Protein AF-0000000080390782 (afdb_homodimer)

pLDDT: mean 95.18, std 5.49, range [69.5, 98.94]

Radius of gyration: 19.06 Å; Cα contacts (8 Å, |Δi|>4): 836; chains: 2; bounding box: 44×51×48 Å

Sequence (294 aa):
MLWRLRKKIFKFIAKNMPFYPLRLFLYSKCGYVIGKDSYIAEGLVIAEKLEDKGNVIIGDRVAIGPNVILLSSSDPNNSKINPYVKIQRGKVTIKDDAWIGAGSIIMPDIIVGEGSVVGAGAVVTKNVADYSIVAGVPAKKIGVVEKMLWRLRKKIFKFIAKNMPFYPLRLFLYSKCGYVIGKDSYIAEGLVIAEKLEDKGNVIIGDRVAIGPNVILLSSSDPNNSKINPYVKIQRGKVTIKDDAWIGAGSIIMPDIIVGEGSVVGAGAVVTKNVADYSIVAGVPAKKIGVVEK

Foldseek 3Di:
DVQLVLLVVLQVCLQAPQDFVSSVVSVVSQQEAAEAQETAHHQEAEADDSVDHHQEYHYYQEYAAHNEYEYQWPDDDPDPCCVVDDIDHGHEAEYALEYHAACEYEYHPEYEAHNEYEYHNEYDDYHHYHQFYWGDDPIDTDGGHDD/DVQLVLLVVLQVCLQAPQDFVSSVVSNVSQQEAAEALETAHHQEAEADDSVDHHQEYHYYQEYAAHNEYEYQWPDDDPDPCCVVPDIDHAGEAEYALEYHAACEYEYHHEYEAHNEYEYHNEYDDYHHYHQFYWYDVPIDTDGGRDD

InterPro domains:
  IPR001451 Hexapeptide repeat [PF00132] (92-126)
  IPR011004 Trimeric LpxA-like superfamily [SSF51161] (16-144)
  IPR018357 Hexapeptide transferase, conserved site [PS00101] (100-128)
  IPR050179 Transferase hexapeptide repeat [PTHR43300] (30-144)

Organism: NCBI:txid1090322

Solvent-accessible surface area (backbone atoms only — not comparable to full-atom values): 14034 Å² total; per-residue (Å²): 113,67,61,40,51,50,35,52,51,34,50,56,50,26,26,69,34,87,50,51,72,60,21,52,52,33,46,46,73,47,39,37,43,72,34,62,78,46,46,65,42,48,42,48,41,74,40,59,61,67,82,55,62,61,39,38,35,38,30,36,42,22,41,34,33,41,44,22,37,43,28,26,28,57,72,76,71,69,21,83,44,43,88,51,47,78,77,48,65,34,41,30,37,36,31,39,46,17,34,38,25,38,44,15,35,40,37,45,54,26,44,37,21,40,44,13,37,39,33,60,54,10,23,38,81,61,65,38,58,61,29,25,26,30,34,41,55,66,41,39,82,76,50,66,52,84,127,112,69,60,41,51,50,36,53,52,35,50,56,52,26,25,68,34,86,49,52,71,60,22,52,52,35,45,47,74,48,39,37,42,72,34,62,73,46,44,65,43,46,41,49,40,74,40,56,59,66,82,54,63,62,40,38,36,39,28,36,16,21,33,34,34,40,44,22,36,42,27,25,26,54,68,81,66,88,51,90,54,38,86,78,49,76,74,45,64,33,41,30,36,36,29,39,23,16,35,38,25,38,44,16,37,40,40,45,55,24,43,38,21,40,39,12,36,38,34,57,53,11,30,38,81,61,66,39,56,61,29,24,26,32,36,16,76,69,41,39,82,76,50,66,49,62,128

Nearest PDB structures (foldseek):
  3nz2-assembly1_C  TM=8.009E-01  e=5.207E-09  Vibrio cholerae O1 biovar El Tor str. N16961
  3ect-assembly1_A  TM=8.132E-01  e=1.385E-08  Vibrio cholerae
  2ic7-assembly1_B  TM=7.521E-01  e=2.027E-08  Geobacillus kaustophilus
  3hjj-assembly1_A  TM=6.993E-01  e=3.491E-08  Bacillus anthracis
  8vr6-assembly1_A  TM=5.895E-01  e=6.012E-08  Psychrobacter cryohalolentis K5

Structure (mmCIF, N/CA/C/O backbone):
data_AF-0000000080390782-model_v1
#
loop_
_entity.id
_entity.type
_entity.pdbx_description
1 polymer 'Acyl transferase family protein'
#
loop_
_atom_site.group_PDB
_atom_site.id
_atom_site.type_symbol
_atom_site.label_atom_id
_atom_site.label_alt_id
_atom_site.label_comp_id
_atom_site.label_asym_id
_atom_site.label_entity_id
_atom_site.label_seq_id
_atom_site.pdbx_PDB_ins_code
_atom_site.Cartn_x
_atom_site.Cartn_y
_atom_site.Cartn_z
_atom_site.occupancy
_atom_site.B_iso_or_equiv
_atom_site.auth_seq_id
_atom_site.auth_comp_id
_atom_site.auth_asym_id
_atom_site.auth_atom_id
_atom_site.pdbx_PDB_model_num
ATOM 1 N N . MET A 1 1 ? -22.797 -3.916 -11.75 1 69.5 1 MET A N 1
ATOM 2 C CA . MET A 1 1 ? -22.844 -3.02 -10.602 1 69.5 1 MET A CA 1
ATOM 3 C C . MET A 1 1 ? -22.859 -3.809 -9.297 1 69.5 1 MET A C 1
ATOM 5 O O . MET A 1 1 ? -22.047 -3.555 -8.398 1 69.5 1 MET A O 1
ATOM 9 N N . LEU A 1 2 ? -23.578 -4.961 -9.336 1 86.69 2 LEU A N 1
ATOM 10 C CA . LEU A 1 2 ? -23.734 -5.773 -8.141 1 86.69 2 LEU A CA 1
ATOM 11 C C . LEU A 1 2 ? -22.453 -6.527 -7.809 1 86.69 2 LEU A C 1
ATOM 13 O O . LEU A 1 2 ? -22.078 -6.633 -6.641 1 86.69 2 LEU A O 1
ATOM 17 N N . TRP A 1 3 ? -21.734 -6.828 -8.945 1 91.19 3 TRP A N 1
ATOM 18 C CA . TRP A 1 3 ? -20.5 -7.59 -8.773 1 91.19 3 TRP A CA 1
ATOM 19 C C . TRP A 1 3 ? -19.438 -6.738 -8.102 1 91.19 3 TRP A C 1
ATOM 21 O O . TRP A 1 3 ? -18.766 -7.191 -7.168 1 91.19 3 TRP A O 1
ATOM 31 N N . ARG A 1 4 ? -19.281 -5.613 -8.508 1 91.38 4 ARG A N 1
ATOM 32 C CA . ARG A 1 4 ? -18.25 -4.703 -8 1 91.38 4 ARG A CA 1
ATOM 33 C C . ARG A 1 4 ? -18.469 -4.418 -6.516 1 91.38 4 ARG A C 1
ATOM 35 O O . ARG A 1 4 ? -17.516 -4.426 -5.738 1 91.38 4 ARG A O 1
ATOM 42 N N . LEU A 1 5 ? -19.688 -4.207 -6.207 1 91.94 5 LEU A N 1
ATOM 43 C CA . LEU A 1 5 ? -20.031 -3.912 -4.82 1 91.94 5 LEU A CA 1
ATOM 44 C C . LEU A 1 5 ? -19.797 -5.129 -3.932 1 91.94 5 LEU A C 1
ATOM 46 O O . LEU A 1 5 ? -19.234 -5.008 -2.842 1 91.94 5 LEU A O 1
ATOM 50 N N . ARG A 1 6 ? -20.281 -6.227 -4.406 1 93.69 6 ARG A N 1
ATOM 51 C CA . ARG A 1 6 ? -20.078 -7.465 -3.662 1 93.69 6 ARG A CA 1
ATOM 52 C C . ARG A 1 6 ? -18.594 -7.719 -3.406 1 93.69 6 ARG A C 1
ATOM 54 O O . ARG A 1 6 ? -18.203 -8.07 -2.291 1 93.69 6 ARG A O 1
ATOM 61 N N . LYS A 1 7 ? -17.812 -7.531 -4.426 1 95.38 7 LYS A N 1
ATOM 62 C CA . LYS A 1 7 ? -16.375 -7.762 -4.316 1 95.38 7 LYS A CA 1
ATOM 63 C C . LYS A 1 7 ? -15.742 -6.793 -3.32 1 95.38 7 LYS A C 1
ATOM 65 O O . LYS A 1 7 ? -14.906 -7.195 -2.506 1 95.38 7 LYS A O 1
ATOM 70 N N . LYS A 1 8 ? -16.125 -5.586 -3.449 1 93.44 8 LYS A N 1
ATOM 71 C CA . LYS A 1 8 ? -15.617 -4.582 -2.521 1 93.44 8 LYS A CA 1
ATOM 72 C C . LYS A 1 8 ? -15.914 -4.969 -1.075 1 93.44 8 LYS A C 1
ATOM 74 O O . LYS A 1 8 ? -15.031 -4.898 -0.215 1 93.44 8 LYS A O 1
ATOM 79 N N . ILE A 1 9 ? -17.062 -5.434 -0.783 1 94.19 9 ILE A N 1
ATOM 80 C CA . ILE A 1 9 ? -17.516 -5.789 0.559 1 94.19 9 ILE A CA 1
ATOM 81 C C . ILE A 1 9 ? -16.797 -7.055 1.025 1 94.19 9 ILE A C 1
ATOM 83 O O . ILE A 1 9 ? -16.297 -7.117 2.152 1 94.19 9 ILE A O 1
ATOM 87 N N . PHE A 1 10 ? -16.688 -8.062 0.175 1 96.56 10 PHE A N 1
ATOM 88 C CA . PHE A 1 10 ? -16.062 -9.328 0.536 1 96.56 10 PHE A CA 1
ATOM 89 C C . PHE A 1 10 ? -14.578 -9.117 0.84 1 96.56 10 PHE A C 1
ATOM 91 O O . PHE A 1 10 ? -14.039 -9.703 1.785 1 96.56 10 PHE A O 1
ATOM 98 N N . LYS A 1 11 ? -13.969 -8.25 0.054 1 96.06 11 LYS A N 1
ATOM 99 C CA . LYS A 1 11 ? -12.555 -7.957 0.29 1 96.06 11 LYS A CA 1
ATOM 100 C C . LYS A 1 11 ? -12.352 -7.281 1.644 1 96.06 11 LYS A C 1
ATOM 102 O O . LYS A 1 11 ? -11.422 -7.621 2.379 1 96.06 11 LYS A O 1
ATOM 107 N N . PHE A 1 12 ? -13.219 -6.41 1.888 1 94.94 12 PHE A N 1
ATOM 108 C CA . PHE A 1 12 ? -13.141 -5.68 3.146 1 94.94 12 PHE A CA 1
ATOM 109 C C . PHE A 1 12 ? -13.297 -6.625 4.332 1 94.94 12 PHE A C 1
ATOM 111 O O . PHE A 1 12 ? -12.516 -6.57 5.281 1 94.94 12 PHE A O 1
ATOM 118 N N . ILE A 1 13 ? -14.219 -7.426 4.34 1 96.19 13 ILE A N 1
ATOM 119 C CA . ILE A 1 13 ? -14.492 -8.352 5.434 1 96.19 13 ILE A CA 1
ATOM 120 C C . ILE A 1 13 ? -13.352 -9.367 5.551 1 96.19 13 ILE A C 1
ATOM 122 O O . ILE A 1 13 ? -12.898 -9.672 6.652 1 96.19 13 ILE A O 1
ATOM 126 N N . ALA A 1 14 ? -12.875 -9.844 4.426 1 96.81 14 ALA A N 1
ATOM 127 C CA . ALA A 1 14 ? -11.82 -10.844 4.418 1 96.81 14 ALA A CA 1
ATOM 128 C C . ALA A 1 14 ? -10.539 -10.297 5.051 1 96.81 14 ALA A C 1
ATOM 130 O O . ALA A 1 14 ? -9.906 -10.977 5.863 1 96.81 14 ALA A O 1
ATOM 131 N N . LYS A 1 15 ? -10.227 -9.102 4.664 1 95.81 15 LYS A N 1
ATOM 132 C CA . LYS A 1 15 ? -8.992 -8.469 5.125 1 95.81 15 LYS A CA 1
ATOM 133 C C . LYS A 1 15 ? -8.922 -8.438 6.648 1 95.81 15 LYS A C 1
ATOM 135 O O . LYS A 1 15 ? -7.848 -8.578 7.227 1 95.81 15 LYS A O 1
ATOM 140 N N . ASN A 1 16 ? -10.047 -8.344 7.266 1 93.06 16 ASN A N 1
ATOM 141 C CA . ASN A 1 16 ? -10.102 -8.133 8.711 1 93.06 16 ASN A CA 1
ATOM 142 C C . ASN A 1 16 ? -10.586 -9.383 9.438 1 93.06 16 ASN A C 1
ATOM 144 O O . ASN A 1 16 ? -10.68 -9.391 10.664 1 93.06 16 ASN A O 1
ATOM 148 N N . MET A 1 17 ? -10.859 -10.453 8.797 1 95.44 17 MET A N 1
ATOM 149 C CA . MET A 1 17 ? -11.453 -11.672 9.344 1 95.44 17 MET A CA 1
ATOM 150 C C . MET A 1 17 ? -10.414 -12.5 10.086 1 95.44 17 MET A C 1
ATOM 152 O O . MET A 1 17 ? -9.43 -12.938 9.5 1 95.44 17 MET A O 1
ATOM 156 N N . PRO A 1 18 ? -10.648 -12.742 11.43 1 94.19 18 PRO A N 1
ATOM 157 C CA . PRO A 1 18 ? -9.633 -13.477 12.195 1 94.19 18 PRO A CA 1
ATOM 158 C C . PRO A 1 18 ? -9.68 -14.984 11.938 1 94.19 18 PRO A C 1
ATOM 160 O O . PRO A 1 18 ? -8.727 -15.695 12.25 1 94.19 18 PRO A O 1
ATOM 163 N N . PHE A 1 19 ? -10.703 -15.516 11.422 1 96.5 19 PHE A N 1
ATOM 164 C CA . PHE A 1 19 ? -10.828 -16.938 11.141 1 96.5 19 PHE A CA 1
ATOM 165 C C . PHE A 1 19 ? -10.375 -17.25 9.719 1 96.5 19 PHE A C 1
ATOM 167 O O . PHE A 1 19 ? -11.062 -16.906 8.75 1 96.5 19 PHE A O 1
ATOM 174 N N . TYR A 1 20 ? -9.32 -18.016 9.633 1 94.88 20 TYR A N 1
ATOM 175 C CA . TYR A 1 20 ? -8.648 -18.094 8.344 1 94.88 20 TYR A CA 1
ATOM 176 C C . TYR A 1 20 ? -9.469 -18.891 7.344 1 94.88 20 TYR A C 1
ATOM 178 O O . TYR A 1 20 ? -9.516 -18.547 6.156 1 94.88 20 TYR A O 1
ATOM 186 N N . PRO A 1 21 ? -10.117 -19.953 7.758 1 96.06 21 PRO A N 1
ATOM 187 C CA . PRO A 1 21 ? -10.891 -20.625 6.715 1 96.06 21 PRO A CA 1
ATOM 188 C C . PRO A 1 21 ? -11.969 -19.734 6.109 1 96.06 21 PRO A C 1
ATOM 190 O O . PRO A 1 21 ? -12.203 -19.766 4.898 1 96.06 21 PRO A O 1
ATOM 193 N N . LEU A 1 22 ? -12.602 -18.969 6.941 1 97.38 22 LEU A N 1
ATOM 194 C CA . LEU A 1 22 ? -13.617 -18.031 6.449 1 97.38 22 LEU A CA 1
ATOM 195 C C . LEU A 1 22 ? -12.977 -16.953 5.594 1 97.38 22 LEU A C 1
ATOM 197 O O . LEU A 1 22 ? -13.555 -16.531 4.586 1 97.38 22 LEU A O 1
ATOM 201 N N . ARG A 1 23 ? -11.828 -16.531 6 1 97.69 23 ARG A N 1
ATOM 202 C CA . ARG A 1 23 ? -11.078 -15.539 5.23 1 97.69 23 ARG A CA 1
ATOM 203 C C . ARG A 1 23 ? -10.805 -16.031 3.814 1 97.69 23 ARG A C 1
ATOM 205 O O . ARG A 1 23 ? -11.047 -15.32 2.842 1 97.69 23 ARG A O 1
ATOM 212 N N . LEU A 1 24 ? -10.375 -17.266 3.68 1 97.62 24 LEU A N 1
ATOM 213 C CA . LEU A 1 24 ? -10.086 -17.859 2.377 1 97.62 24 LEU A CA 1
ATOM 214 C C . LEU A 1 24 ? -11.359 -17.984 1.548 1 97.62 24 LEU A C 1
ATOM 216 O O . LEU A 1 24 ? -11.344 -17.766 0.335 1 97.62 24 LEU A O 1
ATOM 220 N N . PHE A 1 25 ? -12.398 -18.391 2.248 1 97.56 25 PHE A N 1
ATOM 221 C CA . PHE A 1 25 ? -13.688 -18.531 1.583 1 97.56 25 PHE A CA 1
ATOM 222 C C . PHE A 1 25 ? -14.133 -17.203 0.974 1 97.56 25 PHE A C 1
ATOM 224 O O . PHE A 1 25 ? -14.531 -17.141 -0.191 1 97.56 25 PHE A O 1
ATOM 231 N N . LEU A 1 26 ? -14.023 -16.109 1.718 1 97.94 26 LEU A N 1
ATOM 232 C CA . LEU A 1 26 ? -14.43 -14.789 1.253 1 97.94 26 LEU A CA 1
ATOM 233 C C . LEU A 1 26 ? -13.586 -14.352 0.066 1 97.94 26 LEU A C 1
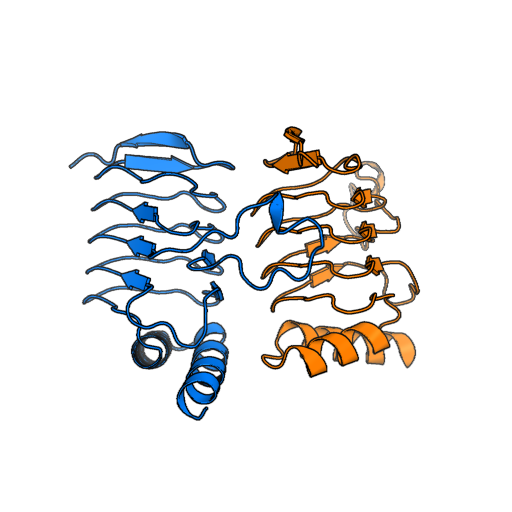ATOM 235 O O . LEU A 1 26 ? -14.109 -13.812 -0.911 1 97.94 26 LEU A O 1
ATOM 239 N N . TYR A 1 27 ? -12.242 -14.547 0.105 1 97.44 27 TYR A N 1
ATOM 240 C CA . TYR A 1 27 ? -11.375 -14.211 -1.018 1 97.44 27 TYR A CA 1
ATOM 241 C C . TYR A 1 27 ? -11.742 -15.016 -2.256 1 97.44 27 TYR A C 1
ATOM 243 O O . TYR A 1 27 ? -11.711 -14.5 -3.375 1 97.44 27 TYR A O 1
ATOM 251 N N . SER A 1 28 ? -12.102 -16.281 -2.068 1 96.62 28 SER A N 1
ATOM 252 C CA . SER A 1 28 ? -12.461 -17.125 -3.205 1 96.62 28 SER A CA 1
ATOM 253 C C . SER A 1 28 ? -13.719 -16.609 -3.902 1 96.62 28 SER A C 1
ATOM 255 O O . SER A 1 28 ? -13.891 -16.812 -5.105 1 96.62 28 SER A O 1
ATOM 257 N N . LYS A 1 29 ? -14.555 -15.922 -3.184 1 96.69 29 LYS A N 1
ATOM 258 C CA . LYS A 1 29 ? -15.797 -15.391 -3.742 1 96.69 29 LYS A CA 1
ATOM 259 C C . LYS A 1 29 ? -15.547 -14.07 -4.473 1 96.69 29 LYS A C 1
ATOM 261 O O . LYS A 1 29 ? -16.469 -13.516 -5.086 1 96.69 29 LYS A O 1
ATOM 266 N N . CYS A 1 30 ? -14.289 -13.602 -4.477 1 97.06 30 CYS A N 1
ATOM 267 C CA . CYS A 1 30 ? -13.93 -12.352 -5.133 1 97.06 30 CYS A CA 1
ATOM 268 C C . CYS A 1 30 ? -13.375 -12.602 -6.531 1 97.06 30 CYS A C 1
ATOM 270 O O . CYS A 1 30 ? -12.898 -11.68 -7.191 1 97.06 30 CYS A O 1
ATOM 272 N N . GLY A 1 31 ? -13.383 -13.844 -6.953 1 96 31 GLY A N 1
ATOM 273 C CA . GLY A 1 31 ? -12.914 -14.172 -8.289 1 96 31 GLY A CA 1
ATOM 274 C C . GLY A 1 31 ? -11.453 -14.586 -8.328 1 96 31 GLY A C 1
ATOM 275 O O . GLY A 1 31 ? -10.859 -14.711 -9.398 1 96 31 GLY A O 1
ATOM 276 N N . TYR A 1 32 ? -10.844 -14.734 -7.242 1 97.62 32 TYR A N 1
ATOM 277 C CA . TYR A 1 32 ? -9.461 -15.195 -7.172 1 97.62 32 TYR A CA 1
ATOM 278 C C . TYR A 1 32 ? -9.391 -16.719 -7.223 1 97.62 32 TYR A C 1
ATOM 280 O O . TYR A 1 32 ? -10.352 -17.406 -6.867 1 97.62 32 TYR A O 1
ATOM 288 N N . VAL A 1 33 ? -8.344 -17.203 -7.734 1 98.19 33 VAL A N 1
ATOM 289 C CA . VAL A 1 33 ? -8.062 -18.641 -7.691 1 98.19 33 VAL A CA 1
ATOM 290 C C . VAL A 1 33 ? -7.137 -18.938 -6.516 1 98.19 33 VAL A C 1
ATOM 292 O O . VAL A 1 33 ? -6.023 -18.422 -6.441 1 98.19 33 VAL A O 1
ATOM 295 N N . ILE A 1 34 ? -7.594 -19.781 -5.621 1 98.25 34 ILE A N 1
ATOM 296 C CA . ILE A 1 34 ? -6.805 -20.188 -4.461 1 98.25 34 ILE A CA 1
ATOM 297 C C . ILE A 1 34 ? -6.711 -21.703 -4.395 1 98.25 34 ILE A C 1
ATOM 299 O O . ILE A 1 34 ? -7.73 -22.391 -4.293 1 98.25 34 ILE A O 1
ATOM 303 N N . GLY A 1 35 ? -5.461 -22.156 -4.418 1 98.38 35 GLY A N 1
ATOM 304 C CA . GLY A 1 35 ? -5.215 -23.594 -4.449 1 98.38 35 GLY A CA 1
ATOM 305 C C . GLY A 1 35 ? -5.434 -24.266 -3.107 1 98.38 35 GLY A C 1
ATOM 306 O O . GLY A 1 35 ? -5.637 -23.594 -2.096 1 98.38 35 GLY A O 1
ATOM 307 N N . LYS A 1 36 ? -5.312 -25.578 -3.045 1 98.06 36 LYS A N 1
ATOM 308 C CA . LYS A 1 36 ? -5.543 -26.406 -1.863 1 98.06 36 LYS A CA 1
ATOM 309 C C . LYS A 1 36 ? -4.434 -26.219 -0.833 1 98.06 36 LYS A C 1
ATOM 311 O O . LYS A 1 36 ? -3.271 -26.016 -1.193 1 98.06 36 LYS A O 1
ATOM 316 N N . ASP A 1 37 ? -4.824 -26.188 0.466 1 98.38 37 ASP A N 1
ATOM 317 C CA . ASP A 1 37 ? -3.92 -26.219 1.611 1 98.38 37 ASP A CA 1
ATOM 318 C C . ASP A 1 37 ? -3.082 -24.938 1.675 1 98.38 37 ASP A C 1
ATOM 320 O O . ASP A 1 37 ? -1.938 -24.969 2.131 1 98.38 37 ASP A O 1
ATOM 324 N N . SER A 1 38 ? -3.574 -23.906 1.116 1 98.31 38 SER A N 1
ATOM 325 C CA . SER A 1 38 ? -2.906 -22.609 1.212 1 98.31 38 SER A CA 1
ATOM 326 C C . SER A 1 38 ? -3.373 -21.828 2.439 1 98.31 38 SER A C 1
ATOM 328 O O . SER A 1 38 ? -4.484 -22.047 2.932 1 98.31 38 SER A O 1
ATOM 330 N N . TYR A 1 39 ? -2.443 -20.969 2.922 1 98.5 39 TYR A N 1
ATOM 331 C CA . TYR A 1 39 ? -2.705 -20.125 4.078 1 98.5 39 TYR A CA 1
ATOM 332 C C . TYR A 1 39 ? -2.504 -18.656 3.729 1 98.5 39 TYR A C 1
ATOM 334 O O . TYR A 1 39 ? -1.518 -18.297 3.082 1 98.5 39 TYR A O 1
ATOM 342 N N . ILE A 1 40 ? -3.453 -17.844 4.086 1 98.38 40 ILE A N 1
ATOM 343 C CA . ILE A 1 40 ? -3.371 -16.406 3.928 1 98.38 40 ILE A CA 1
ATOM 344 C C . ILE A 1 40 ? -3.631 -15.719 5.27 1 98.38 40 ILE A C 1
ATOM 346 O O . ILE A 1 40 ? -4.719 -15.844 5.836 1 98.38 40 ILE A O 1
ATOM 350 N N . ALA A 1 41 ? -2.635 -15.039 5.758 1 98.19 41 ALA A N 1
ATOM 351 C CA . ALA A 1 41 ? -2.764 -14.328 7.027 1 98.19 41 ALA A CA 1
ATOM 352 C C . ALA A 1 41 ? -3.633 -13.086 6.871 1 98.19 41 ALA A C 1
ATOM 354 O O . ALA A 1 41 ? -4.113 -12.789 5.773 1 98.19 41 ALA A O 1
ATOM 355 N N . GLU A 1 42 ? -3.906 -12.414 7.977 1 97.75 42 GLU A N 1
ATOM 356 C CA . GLU A 1 42 ? -4.746 -11.219 7.973 1 97.75 42 GLU A CA 1
ATOM 357 C C . GLU A 1 42 ? -4.059 -10.062 7.258 1 97.75 42 GLU A C 1
ATOM 359 O O . GLU A 1 42 ? -2.828 -10.016 7.18 1 97.75 42 GLU A O 1
ATOM 364 N N . GLY A 1 43 ? -4.91 -9.219 6.695 1 97.81 43 GLY A N 1
ATOM 365 C CA . GLY A 1 43 ? -4.391 -7.953 6.207 1 97.81 43 GLY A CA 1
ATOM 366 C C . GLY A 1 43 ? -4.004 -7.992 4.738 1 97.81 43 GLY A C 1
ATOM 367 O O . GLY A 1 43 ? -3.42 -7.039 4.219 1 97.81 43 GLY A O 1
ATOM 368 N N . LEU A 1 44 ? -4.285 -9.086 4.07 1 98.19 44 LEU A N 1
ATOM 369 C CA . LEU A 1 44 ? -3.988 -9.125 2.643 1 98.19 44 LEU A CA 1
ATOM 370 C C . LEU A 1 44 ? -4.77 -8.055 1.896 1 98.19 44 LEU A C 1
ATOM 372 O O . LEU A 1 44 ? -5.984 -7.93 2.062 1 98.19 44 LEU A O 1
ATOM 376 N N . VAL A 1 45 ? -4.07 -7.27 1.135 1 97.88 45 VAL A N 1
ATOM 377 C CA . VAL A 1 45 ? -4.68 -6.258 0.275 1 97.88 45 VAL A CA 1
ATOM 378 C C . VAL A 1 45 ? -4.453 -6.625 -1.19 1 97.88 45 VAL A C 1
ATOM 380 O O . VAL A 1 45 ? -3.33 -6.922 -1.598 1 97.88 45 VAL A O 1
ATOM 383 N N . ILE A 1 46 ? -5.488 -6.645 -1.96 1 97.25 46 ILE A N 1
ATOM 384 C CA . ILE A 1 46 ? -5.43 -6.848 -3.404 1 97.25 46 ILE A CA 1
ATOM 385 C C . ILE A 1 46 ? -5.922 -5.59 -4.117 1 97.25 46 ILE A C 1
ATOM 387 O O . ILE A 1 46 ? -7.105 -5.254 -4.051 1 97.25 46 ILE A O 1
ATOM 391 N N . ALA A 1 47 ? -5.051 -4.887 -4.664 1 96 47 ALA A N 1
ATOM 392 C CA . ALA A 1 47 ? -5.387 -3.715 -5.473 1 96 47 ALA A CA 1
ATOM 393 C C . ALA A 1 47 ? -5.648 -4.105 -6.922 1 96 47 ALA A C 1
ATOM 395 O O . ALA A 1 47 ? -4.77 -4.648 -7.594 1 96 47 ALA A O 1
ATOM 396 N N . GLU A 1 48 ? -6.789 -3.822 -7.387 1 95.44 48 GLU A N 1
ATOM 397 C CA . GLU A 1 48 ? -7.25 -4.34 -8.672 1 95.44 48 GLU A CA 1
ATOM 398 C C . GLU A 1 48 ? -8.414 -3.508 -9.211 1 95.44 48 GLU A C 1
ATOM 400 O O . GLU A 1 48 ? -8.914 -2.615 -8.523 1 95.44 48 GLU A O 1
ATOM 405 N N . LYS A 1 49 ? -8.703 -3.748 -10.539 1 92.75 49 LYS A N 1
ATOM 406 C CA . LYS A 1 49 ? -10.008 -3.328 -11.031 1 92.75 49 LYS A CA 1
ATOM 407 C C . LYS A 1 49 ? -11.109 -4.266 -10.547 1 92.75 49 LYS A C 1
ATOM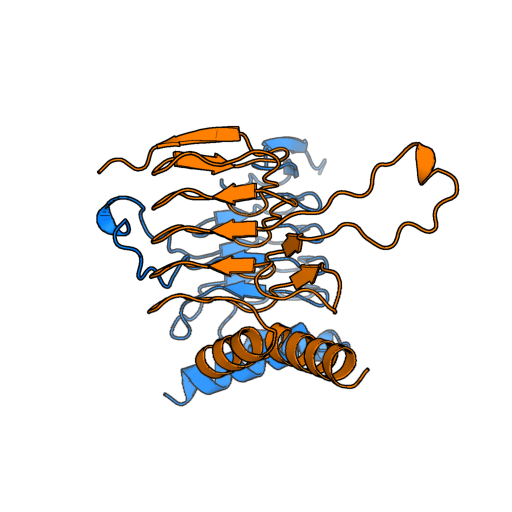 409 O O . LYS A 1 49 ? -11.008 -5.484 -10.703 1 92.75 49 LYS A O 1
ATOM 414 N N . LEU A 1 50 ? -12.109 -3.736 -10.07 1 92.56 50 LEU A N 1
ATOM 415 C CA . LEU A 1 50 ? -13.133 -4.523 -9.398 1 92.56 50 LEU A CA 1
ATOM 416 C C . LEU A 1 50 ? -13.852 -5.445 -10.383 1 92.56 50 LEU A C 1
ATOM 418 O O . LEU A 1 50 ? -14.492 -6.414 -9.977 1 92.56 50 LEU A O 1
ATOM 422 N N . GLU A 1 51 ? -13.742 -5.176 -11.602 1 92.94 51 GLU A N 1
ATOM 423 C CA . GLU A 1 51 ? -14.398 -6.004 -12.609 1 92.94 51 GLU A CA 1
ATOM 424 C C . GLU A 1 51 ? -13.562 -7.242 -12.938 1 92.94 51 GLU A C 1
ATOM 426 O O . GLU A 1 51 ? -14.055 -8.18 -13.57 1 92.94 51 GLU A O 1
ATOM 431 N N . ASP A 1 52 ? -12.344 -7.203 -12.547 1 92.75 52 ASP A N 1
ATOM 432 C CA . ASP A 1 52 ? -11.422 -8.258 -12.945 1 92.75 52 ASP A CA 1
ATOM 433 C C . ASP A 1 52 ? -11.734 -9.562 -12.227 1 92.75 52 ASP A C 1
ATOM 435 O O . ASP A 1 52 ? -12.125 -9.562 -11.055 1 92.75 52 ASP A O 1
ATOM 439 N N . LYS A 1 53 ? -11.586 -10.648 -12.977 1 93.69 53 LYS A N 1
ATOM 440 C CA . LYS A 1 53 ? -11.625 -12.016 -12.461 1 93.69 53 LYS A CA 1
ATOM 441 C C . LYS A 1 53 ? -10.383 -12.797 -12.867 1 93.69 53 LYS A C 1
ATOM 443 O O . LYS A 1 53 ? -9.844 -12.594 -13.961 1 93.69 53 LYS A O 1
ATOM 448 N N . GLY A 1 54 ? -9.914 -13.641 -11.984 1 95.19 54 GLY A N 1
ATOM 449 C CA . GLY A 1 54 ? -8.766 -14.477 -12.312 1 95.19 54 GLY A CA 1
ATOM 450 C C . GLY A 1 54 ? -7.457 -13.703 -12.336 1 95.19 54 GLY A C 1
ATOM 451 O O . GLY A 1 54 ? -6.461 -14.18 -12.891 1 95.19 54 GLY A O 1
ATOM 452 N N . ASN A 1 55 ? -7.5 -12.477 -11.867 1 96.5 55 ASN A N 1
ATOM 453 C CA . ASN A 1 55 ? -6.309 -11.633 -11.906 1 96.5 55 ASN A CA 1
ATOM 454 C C . ASN A 1 55 ? -5.336 -11.984 -10.781 1 96.5 55 ASN A C 1
ATOM 456 O O . ASN A 1 55 ? -4.184 -11.547 -10.789 1 96.5 55 ASN A O 1
ATOM 460 N N . VAL A 1 56 ? -5.727 -12.688 -9.836 1 98.19 56 VAL A N 1
ATOM 461 C CA . VAL A 1 56 ? -4.879 -13.219 -8.766 1 98.19 56 VAL A CA 1
ATOM 462 C C . VAL A 1 56 ? -5.004 -14.734 -8.719 1 98.19 56 VAL A C 1
ATOM 464 O O . VAL A 1 56 ? -6.102 -15.273 -8.531 1 98.19 56 VAL A O 1
ATOM 467 N N . ILE A 1 57 ? -3.924 -15.398 -8.898 1 98.75 57 ILE A N 1
ATOM 468 C CA . ILE A 1 57 ? -3.877 -16.859 -8.914 1 98.75 57 ILE A CA 1
ATOM 469 C C . ILE A 1 57 ? -2.881 -17.359 -7.871 1 98.75 57 ILE A C 1
ATOM 471 O O . ILE A 1 57 ? -1.681 -17.094 -7.973 1 98.75 57 ILE A O 1
ATOM 475 N N . ILE A 1 58 ? -3.359 -18.047 -6.91 1 98.81 58 ILE A N 1
ATOM 476 C CA . ILE A 1 58 ? -2.561 -18.641 -5.844 1 98.81 58 ILE A CA 1
ATOM 477 C C . ILE A 1 58 ? -2.609 -20.156 -5.949 1 98.81 58 ILE A C 1
ATOM 479 O O . ILE A 1 58 ? -3.691 -20.75 -5.957 1 98.81 58 ILE A O 1
ATOM 483 N N . GLY A 1 59 ? -1.445 -20.75 -6.043 1 98.75 59 GLY A N 1
ATOM 484 C CA . GLY A 1 59 ? -1.354 -22.203 -6.203 1 98.75 59 GLY A CA 1
ATOM 485 C C . GLY A 1 59 ? -1.628 -22.953 -4.918 1 98.75 59 GLY A C 1
ATOM 486 O O . GLY A 1 59 ? -2.244 -22.422 -3.992 1 98.75 59 GLY A O 1
ATOM 487 N N . ASP A 1 60 ? -1.202 -24.281 -4.871 1 98.81 60 ASP A N 1
ATOM 488 C CA . ASP A 1 60 ? -1.397 -25.172 -3.727 1 98.81 60 ASP A CA 1
ATOM 489 C C . ASP A 1 60 ? -0.287 -24.984 -2.695 1 98.81 60 ASP A C 1
ATOM 491 O O . ASP A 1 60 ? 0.875 -24.781 -3.055 1 98.81 60 ASP A O 1
ATOM 495 N N . ARG A 1 61 ? -0.664 -25 -1.399 1 98.75 61 ARG A N 1
ATOM 496 C CA . ARG A 1 61 ? 0.292 -25.031 -0.297 1 98.75 61 ARG A CA 1
ATOM 497 C C . ARG A 1 61 ? 1.135 -23.75 -0.267 1 98.75 61 ARG A C 1
ATOM 499 O O . ARG A 1 61 ? 2.34 -23.812 -0.016 1 98.75 61 ARG A O 1
ATOM 506 N N . VAL A 1 62 ? 0.526 -22.719 -0.642 1 98.81 62 VAL A N 1
ATOM 507 C CA . VAL A 1 62 ? 1.172 -21.422 -0.562 1 98.81 62 VAL A CA 1
ATOM 508 C C . VAL A 1 62 ? 0.933 -20.812 0.816 1 98.81 62 VAL A C 1
ATOM 510 O O . VAL A 1 62 ? -0.168 -20.906 1.364 1 98.81 62 VAL A O 1
ATOM 513 N N . ALA A 1 63 ? 1.92 -20.156 1.385 1 98.81 63 ALA A N 1
ATOM 514 C CA . ALA A 1 63 ? 1.804 -19.406 2.633 1 98.81 63 ALA A CA 1
ATOM 515 C C . ALA A 1 63 ? 1.993 -17.922 2.395 1 98.81 63 ALA A C 1
ATOM 517 O O . ALA A 1 63 ? 3.031 -17.484 1.882 1 98.81 63 ALA A O 1
ATOM 518 N N . ILE A 1 64 ? 1.009 -17.141 2.742 1 98.75 64 ILE A N 1
ATOM 519 C CA . ILE A 1 64 ? 1.069 -15.695 2.625 1 98.75 64 ILE A CA 1
ATOM 520 C C . ILE A 1 64 ? 1.013 -15.062 4.016 1 98.75 64 ILE A C 1
ATOM 522 O O . ILE A 1 64 ? 0.034 -15.234 4.742 1 98.75 64 ILE A O 1
ATOM 526 N N . GLY A 1 65 ? 2.068 -14.336 4.336 1 98.62 65 GLY A N 1
ATOM 527 C CA . GLY A 1 65 ? 2.148 -13.68 5.629 1 98.62 65 GLY A CA 1
ATOM 528 C C . GLY A 1 65 ? 1.203 -12.5 5.758 1 98.62 65 GLY A C 1
ATOM 529 O O . GLY A 1 65 ? 0.446 -12.195 4.832 1 98.62 65 GLY A O 1
ATOM 530 N N . PRO A 1 66 ? 1.203 -11.844 6.949 1 98.56 66 PRO A N 1
ATOM 531 C CA . PRO A 1 66 ? 0.276 -10.742 7.199 1 98.56 66 PRO A CA 1
ATOM 532 C C . PRO A 1 66 ? 0.645 -9.477 6.426 1 98.56 66 PRO A C 1
ATOM 534 O O . PRO A 1 66 ? 1.827 -9.211 6.195 1 98.56 66 PRO A O 1
ATOM 537 N N . ASN A 1 67 ? -0.382 -8.711 5.984 1 98.38 67 ASN A N 1
ATOM 538 C CA . ASN A 1 67 ? -0.264 -7.367 5.434 1 98.38 67 ASN A CA 1
ATOM 539 C C . ASN A 1 67 ? 0.493 -7.367 4.109 1 98.38 67 ASN A C 1
ATOM 541 O O . ASN A 1 67 ? 1.198 -6.406 3.793 1 98.38 67 ASN A O 1
ATOM 545 N N . VAL A 1 68 ? 0.426 -8.477 3.453 1 98.75 68 VAL A N 1
ATOM 546 C CA . VAL A 1 68 ? 0.948 -8.539 2.092 1 98.75 68 VAL A CA 1
ATOM 547 C C . VAL A 1 68 ? 0.039 -7.742 1.154 1 98.75 68 VAL A C 1
ATOM 549 O O . VAL A 1 68 ? -1.172 -7.664 1.373 1 98.75 68 VAL A O 1
ATOM 552 N N . ILE A 1 69 ? 0.611 -7.09 0.143 1 98.75 69 ILE A N 1
ATOM 553 C CA . ILE A 1 69 ? -0.139 -6.367 -0.881 1 98.75 69 ILE A CA 1
ATOM 554 C C . ILE A 1 69 ? 0.107 -7.008 -2.246 1 98.75 69 ILE A C 1
ATOM 556 O O . ILE A 1 69 ? 1.255 -7.141 -2.678 1 98.75 69 ILE A O 1
ATOM 560 N N . LEU A 1 70 ? -0.911 -7.473 -2.93 1 98.69 70 LEU A N 1
ATOM 561 C CA . LEU A 1 70 ? -0.877 -7.926 -4.316 1 98.69 70 LEU A CA 1
ATOM 562 C C . LEU A 1 70 ? -1.473 -6.875 -5.246 1 98.69 70 LEU A C 1
ATOM 564 O O . LEU A 1 70 ? -2.645 -6.516 -5.109 1 98.69 70 LEU A O 1
ATOM 568 N N . LEU A 1 71 ? -0.692 -6.387 -6.125 1 97.56 71 LEU A N 1
ATOM 569 C CA . LEU A 1 71 ? -1.141 -5.375 -7.074 1 97.56 71 LEU A CA 1
ATOM 570 C C . LEU A 1 71 ? -1.411 -6 -8.438 1 97.56 71 LEU A C 1
ATOM 572 O O . LEU A 1 71 ? -0.508 -6.57 -9.055 1 97.56 71 LEU A O 1
ATOM 576 N N . SER A 1 72 ? -2.627 -5.938 -8.875 1 96.44 72 SER A N 1
ATOM 577 C CA . SER A 1 72 ? -2.924 -6.363 -10.242 1 96.44 72 SER A CA 1
ATOM 578 C C . SER A 1 72 ? -3.158 -5.164 -11.156 1 96.44 72 SER A C 1
ATOM 580 O O . SER A 1 72 ? -3.158 -5.301 -12.383 1 96.44 72 SER A O 1
ATOM 582 N N . SER A 1 73 ? -3.355 -4.059 -10.516 1 93.06 73 SER A N 1
ATOM 583 C CA . SER A 1 73 ? -3.488 -2.812 -11.258 1 93.06 73 SER A CA 1
ATOM 584 C C . SER A 1 73 ? -2.979 -1.626 -10.453 1 93.06 73 SER A C 1
ATOM 586 O O . SER A 1 73 ? -3.189 -1.559 -9.242 1 93.06 73 SER A O 1
ATOM 588 N N . SER A 1 74 ? -2.391 -0.713 -11.195 1 85.38 74 SER A N 1
ATOM 589 C CA . SER A 1 74 ? -1.963 0.511 -10.523 1 85.38 74 SER A CA 1
ATOM 590 C C . SER A 1 74 ? -2.982 1.63 -10.719 1 85.38 74 SER A C 1
ATOM 592 O O . SER A 1 74 ? -2.689 2.797 -10.445 1 85.38 74 SER A O 1
ATOM 594 N N . ASP A 1 75 ? -4.121 1.348 -11.07 1 82.94 75 ASP A N 1
ATOM 595 C CA . ASP A 1 75 ? -5.23 2.293 -11.18 1 82.94 75 ASP A CA 1
ATOM 596 C C . ASP A 1 75 ? -5.703 2.736 -9.797 1 82.94 75 ASP A C 1
ATOM 598 O O . ASP A 1 75 ? -5.508 2.027 -8.805 1 82.94 75 ASP A O 1
ATOM 602 N N . PRO A 1 76 ? -6.52 3.949 -9.828 1 74.44 76 PRO A N 1
ATOM 603 C CA . PRO A 1 76 ? -6.75 4.969 -10.852 1 74.44 76 PRO A CA 1
ATOM 604 C C . PRO A 1 76 ? -5.586 5.949 -10.984 1 74.44 76 PRO A C 1
ATOM 606 O O . PRO A 1 76 ? -4.734 6.027 -10.094 1 74.44 76 PRO A O 1
ATOM 609 N N . ASN A 1 77 ? -5.512 6.52 -12.125 1 79.38 77 ASN A N 1
ATOM 610 C CA . ASN A 1 77 ? -4.539 7.578 -12.375 1 79.38 77 ASN A CA 1
ATOM 611 C C . ASN A 1 77 ? -5.203 8.812 -12.984 1 79.38 77 ASN A C 1
ATOM 613 O O . ASN A 1 77 ? -5.348 8.898 -14.211 1 79.38 77 ASN A O 1
ATOM 617 N N . ASN A 1 78 ? -5.547 9.703 -12.102 1 83.31 78 ASN A N 1
ATOM 618 C CA . ASN A 1 78 ? -6.133 10.953 -12.57 1 83.31 78 ASN A CA 1
ATOM 619 C C . ASN A 1 78 ? -5.066 12.016 -12.828 1 83.31 78 ASN A C 1
ATOM 621 O O . ASN A 1 78 ? -5.383 13.148 -13.18 1 83.31 78 ASN A O 1
ATOM 625 N N . SER A 1 79 ? -3.883 11.625 -12.555 1 88.69 79 SER A N 1
ATOM 626 C CA . SER A 1 79 ? -2.758 12.547 -12.672 1 88.69 79 SER A CA 1
ATOM 627 C C . SER A 1 79 ? -2.545 12.969 -14.117 1 88.69 79 SER A C 1
ATOM 629 O O . SER A 1 79 ? -2.789 12.195 -15.047 1 88.69 79 SER A O 1
ATOM 631 N N . LYS A 1 80 ? -2.102 14.195 -14.312 1 87.88 80 LYS A N 1
ATOM 632 C CA . LYS A 1 80 ? -1.775 14.711 -15.641 1 87.88 80 LYS A CA 1
ATOM 633 C C . LYS A 1 80 ? -0.526 14.031 -16.203 1 87.88 80 LYS A C 1
ATOM 635 O O . LYS A 1 80 ? -0.236 14.141 -17.391 1 87.88 80 LYS A O 1
ATOM 640 N N . ILE A 1 81 ? 0.118 13.398 -15.336 1 83.19 81 ILE A N 1
ATOM 641 C CA . ILE A 1 81 ? 1.337 12.742 -15.797 1 83.19 81 ILE A CA 1
ATOM 642 C C . ILE A 1 81 ? 1 11.359 -16.344 1 83.19 81 ILE A C 1
ATOM 644 O O . ILE A 1 81 ? 1.895 10.602 -16.75 1 83.19 81 ILE A O 1
ATOM 648 N N . ASN A 1 82 ? -0.172 10.977 -16.344 1 83.06 82 ASN A N 1
ATOM 649 C CA . ASN A 1 82 ? -0.647 9.664 -16.781 1 83.06 82 ASN A CA 1
ATOM 650 C C . ASN A 1 82 ? -0.087 9.289 -18.141 1 83.06 82 ASN A C 1
ATOM 652 O O . ASN A 1 82 ? 0.233 8.125 -18.391 1 83.06 82 ASN A O 1
ATOM 656 N N . PRO A 1 83 ? 0.112 10.266 -18.984 1 78.06 83 PRO A N 1
ATOM 657 C CA . PRO A 1 83 ? 0.696 9.891 -20.281 1 78.06 83 PRO A CA 1
ATOM 658 C C . PRO A 1 83 ? 2.17 9.508 -20.172 1 78.06 83 PRO A C 1
ATOM 660 O O . PRO A 1 83 ? 2.703 8.836 -21.047 1 78.06 83 PRO A O 1
ATOM 663 N N . TYR A 1 84 ? 2.777 9.922 -19.062 1 82.62 84 TYR A N 1
ATOM 664 C CA . TYR A 1 84 ? 4.223 9.758 -18.953 1 82.62 84 TYR A CA 1
ATOM 665 C C . TYR A 1 84 ? 4.57 8.609 -18.016 1 82.62 84 TYR A C 1
ATOM 667 O O . TYR A 1 84 ? 5.719 8.156 -17.984 1 82.62 84 TYR A O 1
ATOM 675 N N . VAL A 1 85 ? 3.592 8.273 -17.203 1 81.38 85 VAL A N 1
ATOM 676 C CA . VAL A 1 85 ? 3.762 7.141 -16.297 1 81.38 85 VAL A CA 1
ATOM 677 C C . VAL A 1 85 ? 2.725 6.066 -16.609 1 81.38 85 VAL A C 1
ATOM 679 O O . VAL A 1 85 ? 1.522 6.285 -16.438 1 81.38 85 VAL A O 1
ATOM 682 N N . LYS A 1 86 ? 3.146 5.051 -17.094 1 79.62 86 LYS A N 1
ATOM 683 C CA . LYS A 1 86 ? 2.256 3.992 -17.547 1 79.62 86 LYS A CA 1
ATOM 684 C C . LYS A 1 86 ? 1.606 3.266 -16.375 1 79.62 86 LYS A C 1
ATOM 686 O O . LYS A 1 86 ? 2.287 2.885 -15.43 1 79.62 86 LYS A O 1
ATOM 691 N N . ILE A 1 87 ? 0.308 3.189 -16.5 1 86.44 87 ILE A N 1
ATOM 692 C CA . ILE A 1 87 ? -0.424 2.322 -15.586 1 86.44 87 ILE A CA 1
ATOM 693 C C . ILE A 1 87 ? -0.038 0.866 -15.836 1 86.44 87 ILE A C 1
ATOM 695 O O . ILE A 1 87 ? -0.01 0.41 -16.984 1 86.44 87 ILE A O 1
ATOM 699 N N . GLN A 1 88 ? 0.348 0.284 -14.805 1 89.06 88 GLN A N 1
ATOM 700 C CA . GLN A 1 88 ? 0.689 -1.13 -14.914 1 89.06 88 GLN A CA 1
ATOM 701 C C . GLN A 1 88 ? -0.507 -2.014 -14.57 1 89.06 88 GLN A C 1
ATOM 703 O O . GLN A 1 88 ? -1.212 -1.761 -13.586 1 89.06 88 GLN A O 1
ATOM 708 N N . ARG A 1 89 ? -0.717 -2.98 -15.477 1 93.06 89 ARG A N 1
ATOM 709 C CA . ARG A 1 89 ? -1.779 -3.959 -15.266 1 93.06 89 ARG A CA 1
ATOM 710 C C . ARG A 1 89 ? -1.292 -5.371 -15.57 1 93.06 89 ARG A C 1
ATOM 712 O O . ARG A 1 89 ? -0.408 -5.562 -16.406 1 93.06 89 ARG A O 1
ATOM 719 N N . GLY A 1 90 ? -1.871 -6.316 -14.891 1 95.56 90 GLY A N 1
ATOM 720 C CA . GLY A 1 90 ? -1.553 -7.715 -15.148 1 95.56 90 GLY A CA 1
ATOM 721 C C . GLY A 1 90 ? -1.925 -8.633 -14 1 95.56 90 GLY A C 1
ATOM 722 O O . GLY A 1 90 ? -2.295 -8.164 -12.922 1 95.56 90 GLY A O 1
ATOM 723 N N . LYS A 1 91 ? -1.751 -9.914 -14.297 1 97.69 91 LYS A N 1
ATOM 724 C CA . LYS A 1 91 ? -2.086 -10.93 -13.297 1 97.69 91 LYS A CA 1
ATOM 725 C C . LYS A 1 91 ? -0.945 -11.117 -12.305 1 97.69 91 LYS A C 1
ATOM 727 O O . LYS A 1 91 ? 0.222 -10.906 -12.641 1 97.69 91 LYS A O 1
ATOM 732 N N . VAL A 1 92 ? -1.282 -11.398 -11.117 1 98.62 92 VAL A N 1
ATOM 733 C CA . VAL A 1 92 ? -0.321 -11.875 -10.133 1 98.62 92 VAL A CA 1
ATOM 734 C C . VAL A 1 92 ? -0.486 -13.375 -9.938 1 98.62 92 VAL A C 1
ATOM 736 O O . VAL A 1 92 ? -1.562 -13.844 -9.562 1 98.62 92 VAL A O 1
ATOM 739 N N . THR A 1 93 ? 0.564 -14.102 -10.227 1 98.94 93 THR A N 1
ATOM 740 C CA . THR A 1 93 ? 0.529 -15.547 -10.094 1 98.94 93 THR A CA 1
ATOM 741 C C . THR A 1 93 ? 1.562 -16.031 -9.078 1 98.94 93 THR A C 1
ATOM 743 O O . THR A 1 93 ? 2.75 -15.727 -9.203 1 98.94 93 THR A O 1
ATOM 746 N N . ILE A 1 94 ? 1.138 -16.703 -8.07 1 98.94 94 ILE A N 1
ATOM 747 C CA . ILE A 1 94 ? 1.986 -17.344 -7.07 1 98.94 94 ILE A CA 1
ATOM 748 C C . ILE A 1 94 ? 1.875 -18.859 -7.191 1 98.94 94 ILE A C 1
ATOM 750 O O . ILE A 1 94 ? 0.802 -19.422 -6.973 1 98.94 94 ILE A O 1
ATOM 754 N N . LYS A 1 95 ? 2.955 -19.5 -7.516 1 98.88 95 LYS A N 1
ATOM 755 C CA . LYS A 1 95 ? 2.928 -20.922 -7.809 1 98.88 95 LYS A CA 1
ATOM 756 C C . LYS A 1 95 ? 2.982 -21.75 -6.523 1 98.88 95 LYS A C 1
ATOM 758 O O . LYS A 1 95 ? 3.133 -21.203 -5.434 1 98.88 95 LYS A O 1
ATOM 763 N N . ASP A 1 96 ? 2.902 -23.094 -6.723 1 98.81 96 ASP A N 1
ATOM 764 C CA . ASP A 1 96 ? 2.766 -24.047 -5.613 1 98.81 96 ASP A CA 1
ATOM 765 C C . ASP A 1 96 ? 3.943 -23.922 -4.648 1 98.81 96 ASP A C 1
ATOM 767 O O . ASP A 1 96 ? 5.086 -23.766 -5.074 1 98.81 96 ASP A O 1
ATOM 771 N N . ASP A 1 97 ? 3.672 -23.953 -3.367 1 98.81 97 ASP A N 1
ATOM 772 C CA . ASP A 1 97 ? 4.656 -24.141 -2.305 1 98.81 97 ASP A CA 1
ATOM 773 C C . ASP A 1 97 ? 5.457 -22.859 -2.074 1 98.81 97 ASP A C 1
ATOM 775 O O . ASP A 1 97 ? 6.434 -22.859 -1.32 1 98.81 97 ASP A O 1
ATOM 779 N N . ALA A 1 98 ? 5.078 -21.797 -2.684 1 98.88 98 ALA A N 1
ATOM 780 C CA . ALA A 1 98 ? 5.766 -20.531 -2.455 1 98.88 98 ALA A CA 1
ATOM 781 C C . ALA A 1 98 ? 5.461 -19.984 -1.064 1 98.88 98 ALA A C 1
ATOM 783 O O . ALA A 1 98 ? 4.395 -20.25 -0.505 1 98.88 98 ALA A O 1
ATOM 784 N N . TRP A 1 99 ? 6.34 -19.188 -0.517 1 98.81 99 TRP A N 1
ATOM 785 C CA . TRP A 1 99 ? 6.219 -18.484 0.755 1 98.81 99 TRP A CA 1
ATOM 786 C C . TRP A 1 99 ? 6.371 -16.984 0.558 1 98.81 99 TRP A C 1
ATOM 788 O O . TRP A 1 99 ? 7.422 -16.5 0.118 1 98.81 99 TRP A O 1
ATOM 798 N N . ILE A 1 100 ? 5.328 -16.281 0.898 1 98.94 100 ILE A N 1
ATOM 799 C CA . ILE A 1 100 ? 5.305 -14.836 0.741 1 98.94 100 ILE A CA 1
ATOM 800 C C . ILE A 1 100 ? 5.434 -14.172 2.107 1 98.94 100 ILE A C 1
ATOM 802 O O . ILE A 1 100 ? 4.504 -14.211 2.918 1 98.94 100 ILE A O 1
ATOM 806 N N . GLY A 1 101 ? 6.484 -13.477 2.312 1 98.81 101 GLY A N 1
ATOM 807 C CA . GLY A 1 101 ? 6.789 -12.898 3.609 1 98.81 101 GLY A CA 1
ATOM 808 C C . GLY A 1 101 ? 5.883 -11.734 3.969 1 98.81 101 GLY A C 1
ATOM 809 O O . GLY A 1 101 ? 5.367 -11.047 3.086 1 98.81 101 GLY A O 1
ATOM 810 N N . ALA A 1 102 ? 5.836 -11.508 5.273 1 98.69 102 ALA A N 1
ATOM 811 C CA . ALA A 1 102 ? 4.969 -10.469 5.82 1 98.69 102 ALA A CA 1
ATOM 812 C C . ALA A 1 102 ? 5.316 -9.102 5.234 1 98.69 102 ALA A C 1
ATOM 814 O O . ALA A 1 102 ? 6.492 -8.766 5.086 1 98.69 102 ALA A O 1
ATOM 815 N N . GLY A 1 103 ? 4.23 -8.398 4.84 1 98.5 103 GLY A N 1
ATOM 816 C CA . GLY A 1 103 ? 4.395 -7.012 4.441 1 98.5 103 GLY A CA 1
ATOM 817 C C . GLY A 1 103 ? 4.992 -6.859 3.059 1 98.5 103 GLY A C 1
ATOM 818 O O . GLY A 1 103 ? 5.285 -5.742 2.623 1 98.5 103 GLY A O 1
ATOM 819 N N . SER A 1 104 ? 5.254 -7.934 2.393 1 98.81 104 SER A N 1
ATOM 820 C CA . SER A 1 104 ? 5.832 -7.812 1.059 1 98.81 104 SER A CA 1
ATOM 821 C C . SER A 1 104 ? 4.801 -7.305 0.055 1 98.81 104 SER A C 1
ATOM 823 O O . SER A 1 104 ? 3.602 -7.297 0.34 1 98.81 104 SER A O 1
ATOM 825 N N . ILE A 1 105 ? 5.258 -6.777 -1.092 1 98.81 105 ILE A N 1
ATOM 826 C CA . ILE A 1 105 ? 4.434 -6.234 -2.166 1 98.81 105 ILE A CA 1
ATOM 827 C C . ILE A 1 105 ? 4.793 -6.914 -3.486 1 98.81 105 ILE A C 1
ATOM 829 O O . ILE A 1 105 ? 5.965 -6.957 -3.869 1 98.81 105 ILE A O 1
ATOM 833 N N . ILE A 1 106 ? 3.824 -7.496 -4.168 1 98.88 106 ILE A N 1
ATOM 834 C CA . ILE A 1 106 ? 4.016 -8.086 -5.488 1 98.88 106 ILE A CA 1
ATOM 835 C C . ILE A 1 106 ? 3.395 -7.18 -6.551 1 98.88 106 ILE A C 1
ATOM 837 O O . ILE A 1 106 ? 2.193 -6.898 -6.512 1 98.88 106 ILE A O 1
ATOM 841 N N . MET A 1 107 ? 4.168 -6.746 -7.488 1 98.12 107 MET A N 1
ATOM 842 C CA . MET A 1 107 ? 3.73 -5.801 -8.516 1 98.12 107 MET A CA 1
ATOM 843 C C . MET A 1 107 ? 2.891 -6.5 -9.578 1 98.12 107 MET A C 1
ATOM 845 O O . MET A 1 107 ? 2.84 -7.73 -9.625 1 98.12 107 MET A O 1
ATOM 849 N N . PRO A 1 108 ? 2.258 -5.66 -10.445 1 97.56 108 PRO A N 1
ATOM 850 C CA . PRO A 1 108 ? 1.421 -6.281 -11.477 1 97.56 108 PRO A CA 1
ATOM 851 C C . PRO A 1 108 ? 2.225 -7.137 -12.453 1 97.56 108 PRO A C 1
ATOM 853 O O . PRO A 1 108 ? 3.379 -6.82 -12.75 1 97.56 108 PRO A O 1
ATOM 856 N N . ASP A 1 109 ? 1.589 -8.195 -12.93 1 97.75 109 ASP 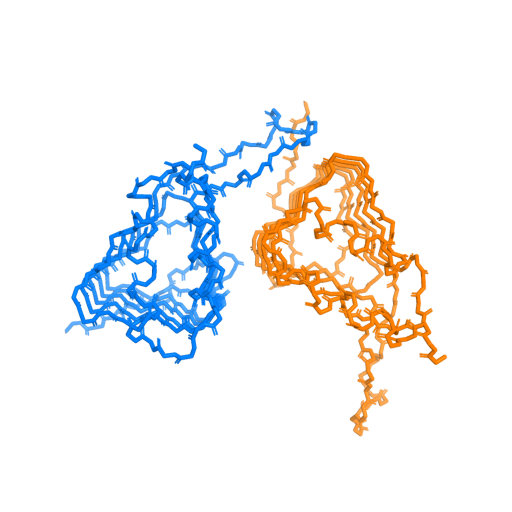A N 1
ATOM 857 C CA . ASP A 1 109 ? 2.102 -9.047 -14 1 97.75 109 ASP A CA 1
ATOM 858 C C . ASP A 1 109 ? 3.361 -9.789 -13.555 1 97.75 109 ASP A C 1
ATOM 860 O O . ASP A 1 109 ? 4.34 -9.859 -14.305 1 97.75 109 ASP A O 1
ATOM 864 N N . ILE A 1 110 ? 3.352 -10.242 -12.375 1 98.56 110 ILE A N 1
ATOM 865 C CA . ILE A 1 110 ? 4.484 -10.961 -11.797 1 98.56 110 ILE A CA 1
ATOM 866 C C . ILE A 1 110 ? 4.102 -12.414 -11.539 1 98.56 110 ILE A C 1
ATOM 868 O O . ILE A 1 110 ? 2.994 -12.695 -11.078 1 98.56 110 ILE A O 1
ATOM 872 N N . ILE A 1 111 ? 5.012 -13.289 -11.805 1 98.88 111 ILE A N 1
ATOM 873 C CA . ILE A 1 111 ? 4.91 -14.703 -11.453 1 98.88 111 ILE A CA 1
ATOM 874 C C . ILE A 1 111 ? 5.93 -15.039 -10.367 1 98.88 111 ILE A C 1
ATOM 876 O O . ILE A 1 111 ? 7.133 -14.836 -10.555 1 98.88 111 ILE A O 1
ATOM 880 N N . VAL A 1 112 ? 5.449 -15.492 -9.25 1 98.94 112 VAL A N 1
ATOM 881 C CA . VAL A 1 112 ? 6.316 -16.031 -8.211 1 98.94 112 VAL A CA 1
ATOM 882 C C . VAL A 1 112 ? 6.453 -17.547 -8.375 1 98.94 112 VAL A C 1
ATOM 884 O O . VAL A 1 112 ? 5.461 -18.281 -8.305 1 98.94 112 VAL A O 1
ATOM 887 N N . GLY A 1 113 ? 7.598 -17.984 -8.5 1 98.88 113 GLY A N 1
ATOM 888 C CA . GLY A 1 113 ? 7.867 -19.359 -8.891 1 98.88 113 GLY A CA 1
ATOM 889 C C . GLY A 1 113 ? 7.539 -20.359 -7.801 1 98.88 113 GLY A C 1
ATOM 890 O O . GLY A 1 113 ? 7.398 -20 -6.633 1 98.88 113 GLY A O 1
ATOM 891 N N . GLU A 1 114 ? 7.508 -21.609 -8.242 1 98.69 114 GLU A N 1
ATOM 892 C CA . GLU A 1 114 ? 7.23 -22.734 -7.344 1 98.69 114 GLU A CA 1
ATOM 893 C C . GLU A 1 114 ? 8.289 -22.828 -6.25 1 98.69 114 GLU A C 1
ATOM 895 O O . GLU A 1 114 ? 9.484 -22.719 -6.527 1 98.69 114 GLU A O 1
ATOM 900 N N . GLY A 1 115 ? 7.832 -22.969 -5.051 1 98.56 115 GLY A N 1
ATOM 901 C CA . GLY A 1 115 ? 8.742 -23.234 -3.949 1 98.56 115 GLY A CA 1
ATOM 902 C C . GLY A 1 115 ? 9.648 -22.062 -3.625 1 98.56 115 GLY A C 1
ATOM 903 O O . GLY A 1 115 ? 10.68 -22.234 -2.965 1 98.56 115 GLY A O 1
ATOM 904 N N . SER A 1 116 ? 9.352 -20.938 -4.098 1 98.62 116 SER A N 1
ATOM 905 C CA . SER A 1 116 ? 10.195 -19.781 -3.869 1 98.62 116 SER A CA 1
ATOM 906 C C . SER A 1 116 ? 9.805 -19.047 -2.588 1 98.62 116 SER A C 1
ATOM 908 O O . SER A 1 116 ? 8.727 -19.297 -2.033 1 98.62 116 SER A O 1
ATOM 910 N N . VAL A 1 117 ? 10.719 -18.203 -2.15 1 98.81 117 VAL A N 1
ATOM 911 C CA . VAL A 1 117 ? 10.516 -17.453 -0.917 1 98.81 117 VAL A CA 1
ATOM 912 C C . VAL A 1 117 ? 10.703 -15.961 -1.186 1 98.81 117 VAL A C 1
ATOM 914 O O . VAL A 1 117 ? 11.719 -15.547 -1.744 1 98.81 117 VAL A O 1
ATOM 917 N N . VAL A 1 118 ? 9.727 -15.219 -0.892 1 98.88 118 VAL A N 1
ATOM 918 C CA . VAL A 1 118 ? 9.82 -13.758 -0.885 1 98.88 118 VAL A CA 1
ATOM 919 C C . VAL A 1 118 ? 10.031 -13.266 0.544 1 98.88 118 VAL A C 1
ATOM 921 O O . VAL A 1 118 ? 9.195 -13.516 1.422 1 98.88 118 VAL A O 1
ATOM 924 N N . GLY A 1 119 ? 11.078 -12.57 0.776 1 98.69 119 GLY A N 1
ATOM 925 C CA . GLY A 1 119 ? 11.367 -12.062 2.105 1 98.69 119 GLY A CA 1
ATOM 926 C C . GLY A 1 119 ? 10.359 -11.031 2.586 1 98.69 119 GLY A C 1
ATOM 927 O O . GLY A 1 119 ? 9.719 -10.367 1.775 1 98.69 119 GLY A O 1
ATOM 928 N N . ALA A 1 120 ? 10.289 -10.93 3.953 1 98.62 120 ALA A N 1
ATOM 929 C CA . ALA A 1 120 ? 9.391 -9.938 4.539 1 98.62 120 ALA A CA 1
ATOM 930 C C . ALA A 1 120 ? 9.758 -8.531 4.082 1 98.62 120 ALA A C 1
ATOM 932 O O . ALA A 1 120 ? 10.945 -8.188 3.996 1 98.62 120 ALA A O 1
ATOM 933 N N . GLY A 1 121 ? 8.68 -7.82 3.76 1 98.44 121 GLY A N 1
ATOM 934 C CA . GLY A 1 121 ? 8.859 -6.426 3.4 1 98.44 121 GLY A CA 1
ATOM 935 C C . GLY A 1 121 ? 9.398 -6.234 1.993 1 98.44 121 GLY A C 1
ATOM 936 O O . GLY A 1 121 ? 9.555 -5.105 1.528 1 98.44 121 GLY A O 1
ATOM 937 N N . ALA A 1 122 ? 9.688 -7.289 1.319 1 98.75 122 ALA A N 1
ATOM 938 C CA . ALA A 1 122 ? 10.273 -7.18 -0.014 1 98.75 122 ALA A CA 1
ATOM 939 C C . ALA A 1 122 ? 9.273 -6.594 -1.006 1 98.75 122 ALA A C 1
ATOM 941 O O . ALA A 1 122 ? 8.062 -6.773 -0.855 1 98.75 122 ALA A O 1
ATOM 942 N N . VAL A 1 123 ? 9.781 -5.902 -2.01 1 98.81 123 VAL A N 1
ATOM 943 C CA . VAL A 1 123 ? 8.977 -5.445 -3.139 1 98.81 123 VAL A CA 1
ATOM 944 C C . VAL A 1 123 ? 9.422 -6.164 -4.41 1 98.81 123 VAL A C 1
ATOM 946 O O . VAL A 1 123 ? 10.516 -5.914 -4.918 1 98.81 123 VAL A O 1
ATOM 949 N N . VAL A 1 124 ? 8.586 -6.992 -4.953 1 98.81 124 VAL A N 1
ATOM 950 C CA . VAL A 1 124 ? 8.906 -7.836 -6.098 1 98.81 124 VAL A CA 1
ATOM 951 C C . VAL A 1 124 ? 8.484 -7.145 -7.391 1 98.81 124 VAL A C 1
ATOM 953 O O . VAL A 1 124 ? 7.293 -6.973 -7.652 1 98.81 124 VAL A O 1
ATOM 956 N N . THR A 1 125 ? 9.453 -6.848 -8.195 1 97.81 125 THR A N 1
ATOM 957 C CA . THR A 1 125 ? 9.195 -6.082 -9.414 1 97.81 125 THR A CA 1
ATOM 958 C C . THR A 1 125 ? 9.508 -6.914 -10.656 1 97.81 125 THR A C 1
ATOM 960 O O . THR A 1 125 ? 9.273 -6.469 -11.781 1 97.81 125 THR A O 1
ATOM 963 N N . LYS A 1 126 ? 10.078 -8.07 -10.453 1 98.12 126 LYS A N 1
ATOM 964 C CA . LYS A 1 126 ? 10.359 -9.023 -11.516 1 98.12 126 LYS A CA 1
ATOM 965 C C . LYS A 1 126 ? 9.938 -10.438 -11.117 1 98.12 126 LYS A C 1
ATOM 967 O O . LYS A 1 126 ? 9.828 -10.742 -9.922 1 98.12 126 LYS A O 1
ATOM 972 N N . ASN A 1 127 ? 9.781 -11.211 -12.156 1 98.81 127 ASN A N 1
ATOM 973 C CA . ASN A 1 127 ? 9.422 -12.594 -11.875 1 98.81 127 ASN A CA 1
ATOM 974 C C . ASN A 1 127 ? 10.461 -13.273 -10.977 1 98.81 127 ASN A C 1
ATOM 976 O O . ASN A 1 127 ? 11.656 -12.992 -11.086 1 98.81 127 ASN A O 1
ATOM 980 N N . VAL A 1 128 ? 9.969 -14.156 -10.156 1 98.88 128 VAL A N 1
ATOM 981 C CA . VAL A 1 128 ? 10.82 -14.914 -9.242 1 98.88 128 VAL A CA 1
ATOM 982 C C . VAL A 1 128 ? 10.984 -16.344 -9.75 1 98.88 128 VAL A C 1
ATOM 984 O O . VAL A 1 128 ? 10 -17.047 -9.961 1 98.88 128 VAL A O 1
ATOM 987 N N . ALA A 1 129 ? 12.188 -16.719 -9.93 1 98.62 129 ALA A N 1
ATOM 988 C CA . ALA A 1 129 ? 12.469 -18.078 -10.422 1 98.62 129 ALA A CA 1
ATOM 989 C C . ALA A 1 129 ? 12.062 -19.125 -9.398 1 98.62 129 ALA A C 1
ATOM 991 O O . ALA A 1 129 ? 12.047 -18.859 -8.195 1 98.62 129 ALA A O 1
ATOM 992 N N . ASP A 1 130 ? 11.789 -20.328 -9.945 1 98.62 130 ASP A N 1
ATOM 993 C CA . ASP A 1 130 ? 11.469 -21.438 -9.055 1 98.62 130 ASP A CA 1
ATOM 994 C C . ASP A 1 130 ? 12.586 -21.688 -8.047 1 98.62 130 ASP A C 1
ATOM 996 O O . ASP A 1 130 ? 13.766 -21.547 -8.375 1 98.62 130 ASP A O 1
ATOM 1000 N N . TYR A 1 131 ? 12.164 -21.953 -6.816 1 98.5 131 TYR A N 1
ATOM 1001 C CA . TYR A 1 131 ? 13.07 -22.359 -5.75 1 98.5 131 TYR A CA 1
ATOM 1002 C C . TYR A 1 131 ? 14.164 -21.312 -5.535 1 98.5 131 TYR A C 1
ATOM 1004 O O . TYR A 1 131 ? 15.328 -21.656 -5.324 1 98.5 131 TYR A O 1
ATOM 1012 N N . SER A 1 132 ? 13.836 -20.094 -5.582 1 98.5 132 SER A N 1
ATOM 1013 C CA . SER A 1 132 ? 14.742 -18.984 -5.293 1 98.5 132 SER A CA 1
ATOM 1014 C C . SER A 1 132 ? 14.242 -18.156 -4.105 1 98.5 132 SER A C 1
ATOM 1016 O O . SER A 1 132 ? 13.055 -18.188 -3.777 1 98.5 132 SER A O 1
ATOM 1018 N N . ILE A 1 133 ? 15.133 -17.531 -3.475 1 98.75 133 ILE A N 1
ATOM 1019 C CA . ILE A 1 133 ? 14.836 -16.609 -2.381 1 98.75 133 ILE A CA 1
ATOM 1020 C C . ILE A 1 133 ? 15.133 -15.18 -2.812 1 98.75 133 ILE A C 1
ATOM 1022 O O . ILE A 1 133 ? 16.25 -14.875 -3.26 1 98.75 133 ILE A O 1
ATOM 1026 N N . VAL A 1 134 ? 14.164 -14.305 -2.705 1 98.81 134 VAL A N 1
ATOM 1027 C CA . VAL A 1 134 ? 14.359 -12.898 -3.049 1 98.81 134 VAL A CA 1
ATOM 1028 C C . VAL A 1 134 ? 14.023 -12.023 -1.846 1 98.81 134 VAL A C 1
ATOM 1030 O O . VAL A 1 134 ? 13.219 -12.406 -0.995 1 98.81 134 VAL A O 1
ATOM 1033 N N . ALA A 1 135 ? 14.641 -10.883 -1.706 1 98.69 135 ALA A N 1
ATOM 1034 C CA . ALA A 1 135 ? 14.383 -9.922 -0.639 1 98.69 135 ALA A CA 1
ATOM 1035 C C . ALA A 1 135 ? 14.875 -8.531 -1.026 1 98.69 135 ALA A C 1
ATOM 1037 O O . ALA A 1 135 ? 15.648 -8.383 -1.976 1 98.69 135 ALA A O 1
ATOM 1038 N N . GLY A 1 136 ? 14.297 -7.57 -0.299 1 97.81 136 GLY A N 1
ATOM 1039 C CA . GLY A 1 136 ? 14.75 -6.203 -0.506 1 97.81 136 GLY A CA 1
ATOM 1040 C C . GLY A 1 136 ? 13.758 -5.352 -1.272 1 97.81 136 GLY A C 1
ATOM 1041 O O . GLY A 1 136 ? 12.703 -5.84 -1.688 1 97.81 136 GLY A O 1
ATOM 1042 N N . VAL A 1 137 ? 14.102 -4 -1.504 1 97.94 137 VAL A N 1
ATOM 1043 C CA . VAL A 1 137 ? 13.289 -3.014 -2.207 1 97.94 137 VAL A CA 1
ATOM 1044 C C . VAL A 1 137 ? 14.148 -2.26 -3.217 1 97.94 137 VAL A C 1
ATOM 1046 O O . VAL A 1 137 ? 14.945 -1.393 -2.844 1 97.94 137 VAL A O 1
ATOM 1049 N N . PRO A 1 138 ? 14.117 -2.615 -4.434 1 96.94 138 PRO A N 1
ATOM 1050 C CA . PRO A 1 138 ? 13.398 -3.75 -5.023 1 96.94 138 PRO A CA 1
ATOM 1051 C C . PRO A 1 138 ? 14.016 -5.094 -4.645 1 96.94 138 PRO A C 1
ATOM 1053 O O . PRO A 1 138 ? 15.188 -5.156 -4.266 1 96.94 138 PRO A O 1
ATOM 1056 N N . ALA A 1 139 ? 13.188 -6.098 -4.754 1 98.31 139 ALA A N 1
ATOM 1057 C CA . ALA A 1 139 ? 13.633 -7.438 -4.383 1 98.31 139 ALA A CA 1
ATOM 1058 C C . ALA A 1 139 ? 14.695 -7.949 -5.348 1 98.31 139 ALA A C 1
ATOM 1060 O O . ALA A 1 139 ? 14.594 -7.75 -6.559 1 98.31 139 ALA A O 1
ATOM 1061 N N . LYS A 1 140 ? 15.703 -8.516 -4.789 1 98.12 140 LYS A N 1
ATOM 1062 C CA . LYS A 1 140 ? 16.766 -9.188 -5.531 1 98.12 140 LYS A CA 1
ATOM 1063 C C . LYS A 1 140 ? 16.953 -10.617 -5.035 1 98.12 140 LYS A C 1
ATOM 1065 O O . LYS A 1 140 ? 16.625 -10.938 -3.891 1 98.12 140 LYS A O 1
ATOM 1070 N N . LYS A 1 141 ? 17.469 -11.461 -5.992 1 98.31 141 LYS A N 1
ATOM 1071 C CA . LYS A 1 141 ? 17.766 -12.836 -5.586 1 98.31 141 LYS A CA 1
ATOM 1072 C C . LYS A 1 141 ? 18.891 -12.859 -4.543 1 98.31 141 LYS A C 1
ATOM 1074 O O . LYS A 1 141 ? 19.953 -12.289 -4.754 1 98.31 141 LYS A O 1
ATOM 1079 N N . ILE A 1 142 ? 18.656 -13.547 -3.473 1 98.12 142 ILE A N 1
ATOM 1080 C CA . ILE A 1 142 ? 19.672 -13.578 -2.432 1 98.12 142 ILE A CA 1
ATOM 1081 C C . ILE A 1 142 ? 20.016 -15.031 -2.09 1 98.12 142 ILE A C 1
ATOM 1083 O O . ILE A 1 142 ? 20.906 -15.281 -1.283 1 98.12 142 ILE A O 1
ATOM 1087 N N . GLY A 1 143 ? 19.297 -15.93 -2.598 1 97.81 143 GLY A N 1
ATOM 1088 C CA . GLY A 1 143 ? 19.578 -17.328 -2.281 1 97.81 143 GLY A CA 1
ATOM 1089 C C . GLY A 1 143 ? 18.688 -18.297 -3.043 1 97.81 143 GLY A C 1
ATOM 1090 O O . GLY A 1 143 ? 18 -17.906 -3.98 1 97.81 143 GLY A O 1
ATOM 1091 N N . VAL A 1 144 ? 18.828 -19.609 -2.721 1 96.69 144 VAL A N 1
ATOM 1092 C CA . VAL A 1 144 ? 18.047 -20.688 -3.348 1 96.69 144 VAL A CA 1
ATOM 1093 C C . VAL A 1 144 ? 17.484 -21.609 -2.275 1 96.69 144 VAL A C 1
ATOM 1095 O O . VAL A 1 144 ? 18.047 -21.734 -1.188 1 96.69 144 VAL A O 1
ATOM 1098 N N . VAL A 1 145 ? 16.344 -22.125 -2.592 1 94.44 145 VAL A N 1
ATOM 1099 C CA . VAL A 1 145 ? 15.773 -23.156 -1.747 1 94.44 145 VAL A CA 1
ATOM 1100 C C . VAL A 1 145 ? 16.328 -24.516 -2.15 1 94.44 145 VAL A C 1
ATOM 1102 O O . VAL A 1 145 ? 16.219 -24.938 -3.307 1 94.44 145 VAL A O 1
ATOM 1105 N N . GLU A 1 146 ? 16.984 -25.156 -1.281 1 90.44 146 GLU A N 1
ATOM 1106 C CA . GLU A 1 146 ? 17.578 -26.453 -1.582 1 90.44 146 GLU A CA 1
ATOM 1107 C C . GLU A 1 146 ? 16.516 -27.562 -1.556 1 90.44 146 GLU A C 1
ATOM 1109 O O . GLU A 1 146 ? 15.797 -27.719 -0.567 1 90.44 146 GLU A O 1
ATOM 1114 N N . LYS A 1 147 ? 16.297 -28.125 -2.773 1 76.5 147 LYS A N 1
ATOM 1115 C CA . LYS A 1 147 ? 15.391 -29.266 -2.877 1 76.5 147 LYS A CA 1
ATOM 1116 C C . LYS A 1 147 ? 16.016 -30.531 -2.273 1 76.5 147 LYS A C 1
ATOM 1118 O O . LYS A 1 147 ? 17.234 -30.703 -2.322 1 76.5 147 LYS A O 1
ATOM 1123 N N . MET B 1 1 ? -9.969 18.766 23.828 1 72.12 1 MET B N 1
ATOM 1124 C CA . MET B 1 1 ? -10.203 17.359 24.172 1 72.12 1 MET B CA 1
ATOM 1125 C C . MET B 1 1 ? -11.133 16.703 23.156 1 72.12 1 MET B C 1
ATOM 1127 O O . MET B 1 1 ? -10.805 15.641 22.609 1 72.12 1 MET B O 1
ATOM 1131 N N . LEU B 1 2 ? -12.125 17.547 22.766 1 89 2 LEU B N 1
ATOM 1132 C CA . LEU B 1 2 ? -13.125 17.016 21.844 1 89 2 LEU B CA 1
ATOM 1133 C C . LEU B 1 2 ? -12.539 16.828 20.438 1 89 2 LEU B C 1
ATOM 1135 O O . LEU B 1 2 ? -12.805 15.828 19.781 1 89 2 LEU B O 1
ATOM 1139 N N . TRP B 1 3 ? -11.562 17.719 20.172 1 92.31 3 TRP B N 1
ATOM 1140 C CA . TRP B 1 3 ? -10.938 17.672 18.859 1 92.31 3 TRP B CA 1
ATOM 1141 C C . TRP B 1 3 ? -10.07 16.422 18.703 1 92.31 3 TRP B C 1
ATOM 1143 O O . TRP B 1 3 ? -10.148 15.734 17.672 1 92.31 3 TRP B O 1
ATOM 1153 N N . ARG B 1 4 ? -9.328 16.125 19.656 1 92.88 4 ARG B N 1
ATOM 1154 C CA . ARG B 1 4 ? -8.406 15 19.625 1 92.88 4 ARG B CA 1
ATOM 1155 C C . ARG B 1 4 ? -9.156 13.68 19.484 1 92.88 4 ARG B C 1
ATOM 1157 O O . ARG B 1 4 ? -8.758 12.812 18.703 1 92.88 4 ARG B O 1
ATOM 1164 N N . LEU B 1 5 ? -10.172 13.609 20.188 1 93.88 5 LEU B N 1
ATOM 1165 C CA . LEU B 1 5 ? -10.984 12.398 20.156 1 93.88 5 LEU B CA 1
ATOM 1166 C C . LEU B 1 5 ? -11.672 12.234 18.812 1 93.88 5 LEU B C 1
ATOM 1168 O O . LEU B 1 5 ? -11.672 11.148 18.234 1 93.88 5 LEU B O 1
ATOM 1172 N N . ARG B 1 6 ? -12.273 13.328 18.391 1 94.94 6 ARG B N 1
ATOM 1173 C CA . ARG B 1 6 ? -12.93 13.312 17.078 1 94.94 6 ARG B CA 1
ATOM 1174 C C . ARG B 1 6 ? -11.961 12.891 15.984 1 94.94 6 ARG B C 1
ATOM 1176 O O . ARG B 1 6 ? -12.297 12.062 15.141 1 94.94 6 ARG B O 1
ATOM 1183 N N . LYS B 1 7 ? -10.781 13.461 15.961 1 95.88 7 LYS B N 1
ATOM 1184 C CA . LYS B 1 7 ? -9.766 13.148 14.953 1 95.88 7 LYS B CA 1
ATOM 1185 C C . LYS B 1 7 ? -9.359 11.68 15.023 1 95.88 7 LYS B C 1
ATOM 1187 O O . LYS B 1 7 ? -9.227 11.016 14 1 95.88 7 LYS B O 1
ATOM 1192 N N . LYS B 1 8 ? -9.18 11.219 16.203 1 95.56 8 LYS B N 1
ATOM 1193 C CA . LYS B 1 8 ? -8.82 9.812 16.406 1 95.56 8 LYS B CA 1
ATOM 1194 C C . LYS B 1 8 ? -9.883 8.891 15.805 1 95.56 8 LYS B C 1
ATOM 1196 O O . LYS B 1 8 ? -9.555 7.926 15.117 1 95.56 8 LYS B O 1
ATOM 1201 N N . ILE B 1 9 ? -11.117 9.164 16.047 1 96.81 9 ILE B N 1
ATOM 1202 C CA . ILE B 1 9 ? -12.234 8.344 15.594 1 96.81 9 ILE B CA 1
ATOM 1203 C C . ILE B 1 9 ? -12.344 8.43 14.07 1 96.81 9 ILE B C 1
ATOM 1205 O O . ILE B 1 9 ? -12.477 7.406 13.391 1 96.81 9 ILE B O 1
ATOM 1209 N N . PHE B 1 10 ? -12.234 9.633 13.469 1 97.38 10 PHE B N 1
ATOM 1210 C CA . PHE B 1 10 ? -12.352 9.828 12.031 1 97.38 10 PHE B CA 1
ATOM 1211 C C . PHE B 1 10 ? -11.219 9.125 11.297 1 97.38 10 PHE B C 1
ATOM 1213 O O . PHE B 1 10 ? -11.438 8.508 10.25 1 97.38 10 PHE B O 1
ATOM 1220 N N . LYS B 1 11 ? -10.039 9.148 11.875 1 96.94 11 LYS B N 1
ATOM 1221 C CA . LYS B 1 11 ? -8.906 8.469 11.258 1 96.94 11 LYS B CA 1
ATOM 1222 C C . LYS B 1 11 ? -9.109 6.957 11.242 1 96.94 11 LYS B C 1
ATOM 1224 O O . LYS B 1 11 ? -8.812 6.297 10.242 1 96.94 11 LYS B O 1
ATOM 1229 N N . PHE B 1 12 ? -9.555 6.473 12.328 1 95.94 12 PHE B N 1
ATOM 1230 C CA . PHE B 1 12 ? -9.781 5.039 12.461 1 95.94 12 PHE B CA 1
ATOM 1231 C C . PHE B 1 12 ? -10.797 4.559 11.43 1 95.94 12 PHE B C 1
ATOM 1233 O O . PHE B 1 12 ? -10.578 3.553 10.75 1 95.94 12 PHE B O 1
ATOM 1240 N N . ILE B 1 13 ? -11.906 5.215 11.281 1 96.56 13 ILE B N 1
ATOM 1241 C CA . ILE B 1 13 ? -12.969 4.828 10.359 1 96.56 13 ILE B CA 1
ATOM 1242 C C . ILE B 1 13 ? -12.484 4.988 8.922 1 96.56 13 ILE B C 1
ATOM 1244 O O . ILE B 1 13 ? -12.742 4.129 8.078 1 96.56 13 ILE B O 1
ATOM 1248 N N . ALA B 1 14 ? -11.781 6.09 8.641 1 96.75 14 ALA B N 1
ATOM 1249 C CA . ALA B 1 14 ? -11.312 6.367 7.289 1 96.75 14 ALA B CA 1
ATOM 1250 C C . ALA B 1 14 ? -10.352 5.281 6.809 1 96.75 14 ALA B C 1
ATOM 1252 O O . ALA B 1 14 ? -10.445 4.812 5.672 1 96.75 14 ALA B O 1
ATOM 1253 N N . LYS B 1 15 ? -9.484 4.836 7.648 1 95.94 15 LYS B N 1
ATOM 1254 C CA . LYS B 1 15 ? -8.445 3.861 7.316 1 95.94 15 LYS B CA 1
ATOM 1255 C C . LYS B 1 15 ? -9.062 2.576 6.77 1 95.94 15 LYS B C 1
ATOM 1257 O O . LYS B 1 15 ? -8.492 1.943 5.875 1 95.94 15 LYS B O 1
ATOM 1262 N N . ASN B 1 16 ? -10.234 2.285 7.215 1 92.44 16 ASN B N 1
ATOM 1263 C CA . ASN B 1 16 ? -10.836 0.992 6.898 1 92.44 16 ASN B CA 1
ATOM 1264 C C . ASN B 1 16 ? -12.039 1.142 5.973 1 92.44 16 ASN B C 1
ATOM 1266 O O . ASN B 1 16 ? -12.594 0.147 5.508 1 92.44 16 ASN B O 1
ATOM 1270 N N . MET B 1 17 ? -12.445 2.297 5.672 1 93.81 17 MET B N 1
ATOM 1271 C CA . MET B 1 17 ? -13.641 2.592 4.883 1 93.81 17 MET B CA 1
ATOM 1272 C C . MET B 1 17 ? -13.453 2.166 3.43 1 93.81 17 MET B C 1
ATOM 1274 O O . MET B 1 17 ? -12.562 2.674 2.738 1 93.81 17 MET B O 1
ATOM 1278 N N . PRO B 1 18 ? -14.312 1.158 2.967 1 91.88 18 PRO B N 1
ATOM 1279 C CA . PRO B 1 18 ? -14.109 0.673 1.601 1 91.88 18 PRO B CA 1
ATOM 1280 C C . PRO B 1 18 ? -14.625 1.646 0.544 1 91.88 18 PRO B C 1
ATOM 1282 O O . PRO B 1 18 ? -14.281 1.527 -0.634 1 91.88 18 PRO B O 1
ATOM 1285 N N . PHE B 1 19 ? -15.375 2.668 0.886 1 93.25 19 PHE B N 1
ATOM 1286 C CA . PHE B 1 19 ? -15.906 3.637 -0.062 1 93.25 19 PHE B CA 1
ATOM 1287 C C . PHE B 1 19 ? -15.039 4.891 -0.105 1 93.25 19 PHE B C 1
ATOM 1289 O O . PHE B 1 19 ? -15.016 5.668 0.852 1 93.25 19 PHE B O 1
ATOM 1296 N N . TYR B 1 20 ? -14.445 5.078 -1.298 1 91.94 20 TYR B N 1
ATOM 1297 C CA . TYR B 1 20 ? -13.359 6.051 -1.366 1 91.94 20 TYR B CA 1
ATOM 1298 C C . TYR B 1 20 ? -13.891 7.469 -1.181 1 91.94 20 TYR B C 1
ATOM 1300 O O . TYR B 1 20 ? -13.258 8.297 -0.52 1 91.94 20 TYR B O 1
ATOM 1308 N N . PRO B 1 21 ? -15.062 7.895 -1.714 1 94.31 21 PRO B N 1
ATOM 1309 C CA . PRO B 1 21 ? -15.484 9.273 -1.453 1 94.31 21 PRO B CA 1
ATOM 1310 C C . PRO B 1 21 ? -15.719 9.547 0.031 1 94.31 21 PR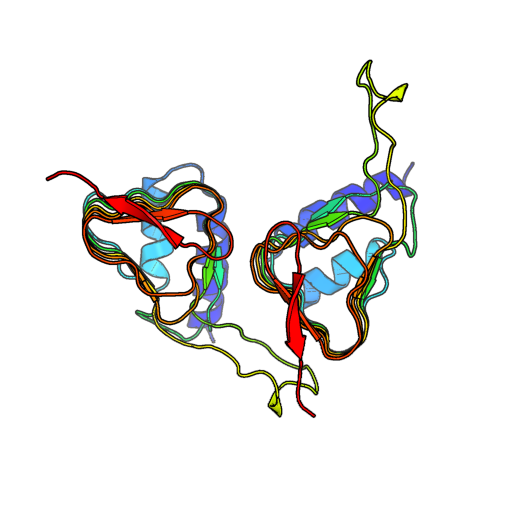O B C 1
ATOM 1312 O O . PRO B 1 21 ? -15.367 10.625 0.525 1 94.31 21 PRO B O 1
ATOM 1315 N N . LEU B 1 22 ? -16.281 8.594 0.682 1 96.38 22 LEU B N 1
ATOM 1316 C CA . LEU B 1 22 ? -16.5 8.742 2.115 1 96.38 22 LEU B CA 1
ATOM 1317 C C . LEU B 1 22 ? -15.18 8.758 2.873 1 96.38 22 LEU B C 1
ATOM 1319 O O . LEU B 1 22 ? -15.016 9.508 3.836 1 96.38 22 LEU B O 1
ATOM 1323 N N . ARG B 1 23 ? -14.305 7.934 2.412 1 96.69 23 ARG B N 1
ATOM 1324 C CA . ARG B 1 23 ? -12.969 7.895 3.004 1 96.69 23 ARG B CA 1
ATOM 1325 C C . ARG B 1 23 ? -12.297 9.266 2.924 1 96.69 23 ARG B C 1
ATOM 1327 O O . ARG B 1 23 ? -11.766 9.758 3.918 1 96.69 23 ARG B O 1
ATOM 1334 N N . LEU B 1 24 ? -12.352 9.914 1.763 1 96.88 24 LEU B N 1
ATOM 1335 C CA . LEU B 1 24 ? -11.742 11.227 1.565 1 96.88 24 LEU B CA 1
ATOM 1336 C C . LEU B 1 24 ? -12.43 12.273 2.434 1 96.88 24 LEU B C 1
ATOM 1338 O O . LEU B 1 24 ? -11.766 13.156 2.984 1 96.88 24 LEU B O 1
ATOM 1342 N N . PHE B 1 25 ? -13.703 12.164 2.496 1 97.38 25 PHE B N 1
ATOM 1343 C CA . PHE B 1 25 ? -14.484 13.078 3.322 1 97.38 25 PHE B CA 1
ATOM 1344 C C . PHE B 1 25 ? -14.047 13 4.777 1 97.38 25 PHE B C 1
ATOM 1346 O O . PHE B 1 25 ? -13.812 14.023 5.418 1 97.38 25 PHE B O 1
ATOM 1353 N N . LEU B 1 26 ? -13.922 11.797 5.262 1 97.88 26 LEU B N 1
ATOM 1354 C CA . LEU B 1 26 ? -13.531 11.594 6.656 1 97.88 26 LEU B CA 1
ATOM 1355 C C . LEU B 1 26 ? -12.141 12.156 6.914 1 97.88 26 LEU B C 1
ATOM 1357 O O . LEU B 1 26 ? -11.906 12.797 7.941 1 97.88 26 LEU B O 1
ATOM 1361 N N . TYR B 1 27 ? -11.164 11.922 6.023 1 97.38 27 TYR B N 1
ATOM 1362 C CA . TYR B 1 27 ? -9.82 12.469 6.164 1 97.38 27 TYR B CA 1
ATOM 1363 C C . TYR B 1 27 ? -9.852 13.992 6.152 1 97.38 27 TYR B C 1
ATOM 1365 O O . TYR B 1 27 ? -9.117 14.641 6.898 1 97.38 27 TYR B O 1
ATOM 1373 N N . SER B 1 28 ? -10.703 14.594 5.316 1 96.56 28 SER B N 1
ATOM 1374 C CA . SER B 1 28 ? -10.781 16.047 5.238 1 96.56 28 SER B CA 1
ATOM 1375 C C . SER B 1 28 ? -11.258 16.656 6.559 1 96.56 28 SER B C 1
ATOM 1377 O O . SER B 1 28 ? -10.906 17.781 6.891 1 96.56 28 SER B O 1
ATOM 1379 N N . LYS B 1 29 ? -12.008 15.914 7.32 1 96.69 29 LYS B N 1
ATOM 1380 C CA . LYS B 1 29 ? -12.531 16.391 8.594 1 96.69 29 LYS B CA 1
ATOM 1381 C C . LYS B 1 29 ? -11.484 16.266 9.703 1 96.69 29 LYS B C 1
ATOM 1383 O O . LYS B 1 29 ? -11.719 16.719 10.828 1 96.69 29 LYS B O 1
ATOM 1388 N N . CYS B 1 30 ? -10.289 15.742 9.367 1 97.19 30 CYS B N 1
ATOM 1389 C CA . CYS B 1 30 ? -9.211 15.57 10.344 1 97.19 30 CYS B CA 1
ATOM 1390 C C . CYS B 1 30 ? -8.227 16.734 10.273 1 97.19 30 CYS B C 1
ATOM 1392 O O . CYS B 1 30 ? -7.176 16.688 10.914 1 97.19 30 CYS B O 1
ATOM 1394 N N . GLY B 1 31 ? -8.539 17.703 9.453 1 96 31 GLY B N 1
ATOM 1395 C CA . GLY B 1 31 ? -7.68 18.875 9.359 1 96 31 GLY B CA 1
ATOM 1396 C C . GLY B 1 31 ? -6.648 18.766 8.258 1 96 31 GLY B C 1
ATOM 1397 O O . GLY B 1 31 ? -5.723 19.578 8.18 1 96 31 GLY B O 1
ATOM 1398 N N . TYR B 1 32 ? -6.695 17.75 7.465 1 97.62 32 TYR B N 1
ATOM 1399 C CA . TYR B 1 32 ? -5.797 17.609 6.324 1 97.62 32 TYR B CA 1
ATOM 1400 C C . TYR B 1 32 ? -6.305 18.406 5.129 1 97.62 32 TYR B C 1
ATOM 1402 O O . TYR B 1 32 ? -7.504 18.688 5.02 1 97.62 32 TYR B O 1
ATOM 1410 N N . VAL B 1 33 ? -5.414 18.828 4.348 1 98 33 VAL B N 1
ATOM 1411 C CA . VAL B 1 33 ? -5.762 19.453 3.074 1 98 33 VAL B CA 1
ATOM 1412 C C . VAL B 1 33 ? -5.676 18.422 1.951 1 98 33 VAL B C 1
ATOM 1414 O O . VAL B 1 33 ? -4.617 17.844 1.726 1 98 33 VAL B O 1
ATOM 1417 N N . ILE B 1 34 ? -6.754 18.25 1.276 1 97.94 34 ILE B N 1
ATOM 1418 C CA . ILE B 1 34 ? -6.809 17.297 0.167 1 97.94 34 ILE B CA 1
ATOM 1419 C C . ILE B 1 34 ? -7.34 18 -1.082 1 97.94 34 ILE B C 1
ATOM 1421 O O . ILE B 1 34 ? -8.461 18.516 -1.08 1 97.94 34 ILE B O 1
ATOM 1425 N N . GLY B 1 35 ? -6.539 17.953 -2.119 1 97.88 35 GLY B N 1
ATOM 1426 C CA . GLY B 1 35 ? -6.871 18.641 -3.355 1 97.88 35 GLY B CA 1
ATOM 1427 C C . GLY B 1 35 ? -7.926 17.906 -4.176 1 97.88 35 GLY B C 1
ATOM 1428 O O . GLY B 1 35 ? -8.297 16.781 -3.854 1 97.88 35 GLY B O 1
ATOM 1429 N N . LYS B 1 36 ? -8.312 18.547 -5.27 1 97.12 36 LYS B N 1
ATOM 1430 C CA . LYS B 1 36 ? -9.359 18.031 -6.148 1 97.12 36 LYS B CA 1
ATOM 1431 C C . LYS B 1 36 ? -8.867 16.828 -6.941 1 97.12 36 LYS B C 1
ATOM 1433 O O . LYS B 1 36 ? -7.699 16.766 -7.324 1 97.12 36 LYS B O 1
ATOM 1438 N N . ASP B 1 37 ? -9.797 15.82 -7.137 1 96.5 37 ASP B N 1
ATOM 1439 C CA . ASP B 1 37 ? -9.594 14.672 -8.016 1 96.5 37 ASP B CA 1
ATOM 1440 C C . ASP B 1 37 ? -8.461 13.789 -7.52 1 96.5 37 ASP B C 1
ATOM 1442 O O . ASP B 1 37 ? -7.77 13.148 -8.312 1 96.5 37 ASP B O 1
ATOM 1446 N N . SER B 1 38 ? -8.172 13.852 -6.258 1 96.31 38 SER B N 1
ATOM 1447 C CA . SER B 1 38 ? -7.176 12.961 -5.664 1 96.31 38 SER B CA 1
ATOM 1448 C C . SER B 1 38 ? -7.812 11.656 -5.195 1 96.31 38 SER B C 1
ATOM 1450 O O . SER B 1 38 ? -9.008 11.617 -4.887 1 96.31 38 SER B O 1
ATOM 1452 N N . TYR B 1 39 ? -6.953 10.641 -5.262 1 95.81 39 TYR B N 1
ATOM 1453 C CA . TYR B 1 39 ? -7.383 9.32 -4.824 1 95.81 39 TYR B CA 1
ATOM 1454 C C . TYR B 1 39 ? -6.512 8.812 -3.682 1 95.81 39 TYR B C 1
ATOM 1456 O O . TYR B 1 39 ? -5.285 8.914 -3.736 1 95.81 39 TYR B O 1
ATOM 1464 N N . ILE B 1 40 ? -7.156 8.305 -2.627 1 96.62 40 ILE B N 1
ATOM 1465 C CA . ILE B 1 40 ? -6.473 7.676 -1.504 1 96.62 40 ILE B CA 1
ATOM 1466 C C . ILE B 1 40 ? -7.035 6.273 -1.275 1 96.62 40 ILE B C 1
ATOM 1468 O O . ILE B 1 40 ? -8.219 6.117 -0.947 1 96.62 40 ILE B O 1
ATOM 1472 N N . ALA B 1 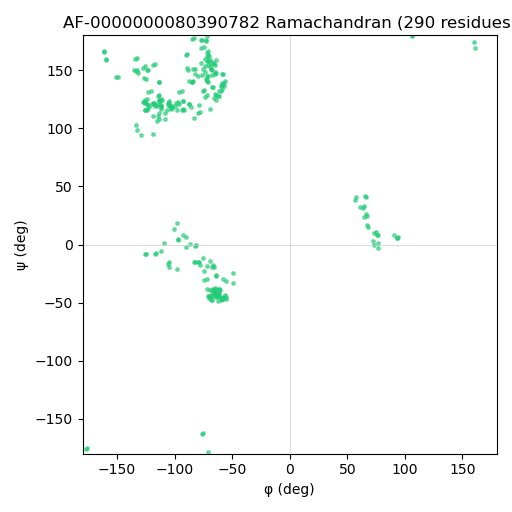41 ? -6.172 5.305 -1.472 1 95.94 41 ALA B N 1
ATOM 1473 C CA . ALA B 1 41 ? -6.586 3.92 -1.258 1 95.94 41 ALA B CA 1
ATOM 1474 C C . ALA B 1 41 ? -6.742 3.617 0.23 1 95.94 41 ALA B C 1
ATOM 1476 O O . ALA B 1 41 ? -6.543 4.496 1.072 1 95.94 41 ALA B O 1
ATOM 1477 N N . GLU B 1 42 ? -7.184 2.416 0.553 1 95 42 GLU B N 1
ATOM 1478 C CA . GLU B 1 42 ? -7.402 2.006 1.937 1 95 42 GLU B CA 1
ATOM 1479 C C . GLU B 1 42 ? -6.082 1.862 2.686 1 95 42 GLU B C 1
ATOM 1481 O O . GLU B 1 42 ? -5.031 1.655 2.072 1 95 42 GLU B O 1
ATOM 1486 N N . GLY B 1 43 ? -6.172 2.041 4.004 1 97.19 43 GLY B N 1
ATOM 1487 C CA . GLY B 1 43 ? -5.055 1.688 4.863 1 97.19 43 GLY B CA 1
ATOM 1488 C C . GLY B 1 43 ? -4.086 2.834 5.086 1 97.19 43 GLY B C 1
ATOM 1489 O O . GLY B 1 43 ? -3.012 2.645 5.66 1 97.19 43 GLY B O 1
ATOM 1490 N N . LEU B 1 44 ? -4.445 4.016 4.629 1 97.94 44 LEU B N 1
ATOM 1491 C CA . LEU B 1 44 ? -3.572 5.152 4.902 1 97.94 44 LEU B CA 1
ATOM 1492 C C . LEU B 1 44 ? -3.453 5.402 6.402 1 97.94 44 LEU B C 1
ATOM 1494 O O . LEU B 1 44 ? -4.461 5.477 7.105 1 97.94 44 LEU B O 1
ATOM 1498 N N . VAL B 1 45 ? -2.234 5.484 6.852 1 97.69 45 VAL B N 1
ATOM 1499 C CA . VAL B 1 45 ? -1.95 5.82 8.242 1 97.69 45 VAL B CA 1
ATOM 1500 C C . VAL B 1 45 ? -1.227 7.164 8.312 1 97.69 45 VAL B C 1
ATOM 1502 O O . VAL B 1 45 ? -0.237 7.379 7.605 1 97.69 45 VAL B O 1
ATOM 1505 N N . ILE B 1 46 ? -1.715 8.055 9.086 1 97.44 46 ILE B N 1
ATOM 1506 C CA . ILE B 1 46 ? -1.07 9.336 9.359 1 97.44 46 ILE B CA 1
ATOM 1507 C C . ILE B 1 46 ? -0.645 9.391 10.828 1 97.44 46 ILE B C 1
ATOM 1509 O O . ILE B 1 46 ? -1.489 9.43 11.727 1 97.44 46 ILE B O 1
ATOM 1513 N N . ALA B 1 47 ? 0.6 9.312 11.07 1 96.31 47 ALA B N 1
ATOM 1514 C CA . ALA B 1 47 ? 1.157 9.477 12.406 1 96.31 47 ALA B CA 1
ATOM 1515 C C . ALA B 1 47 ? 1.447 10.945 12.711 1 96.31 47 ALA B C 1
ATOM 1517 O O . ALA B 1 47 ? 2.236 11.586 12.008 1 96.31 47 ALA B O 1
ATOM 1518 N N . GLU B 1 48 ? 0.866 11.391 13.68 1 94.94 48 GLU B N 1
ATOM 1519 C CA . GLU B 1 48 ? 0.869 12.828 13.938 1 94.94 48 GLU B CA 1
ATOM 1520 C C . GLU B 1 48 ? 0.508 13.125 15.391 1 94.94 48 GLU B C 1
ATOM 1522 O O . GLU B 1 48 ? 0.114 12.227 16.141 1 94.94 48 GLU B O 1
ATOM 1527 N N . LYS B 1 49 ? 0.783 14.391 15.797 1 93 49 LYS B N 1
ATOM 1528 C CA . LYS B 1 49 ? 0.124 14.891 17 1 93 49 LYS B CA 1
ATOM 1529 C C . LYS B 1 49 ? -1.34 15.227 16.734 1 93 49 LYS B C 1
ATOM 1531 O O . LYS B 1 49 ? -1.652 15.953 15.781 1 93 49 LYS B O 1
ATOM 1536 N N . LEU B 1 50 ? -2.16 14.805 17.547 1 92.94 50 LEU B N 1
ATOM 1537 C CA . LEU B 1 50 ? -3.594 14.891 17.297 1 92.94 50 LEU B CA 1
ATOM 1538 C C . LEU B 1 50 ? -4.062 16.344 17.297 1 92.94 50 LEU B C 1
ATOM 1540 O O . LEU B 1 50 ? -5.141 16.656 16.781 1 92.94 50 LEU B O 1
ATOM 1544 N N . GLU B 1 51 ? -3.34 17.156 17.828 1 93 51 GLU B N 1
ATOM 1545 C CA . GLU B 1 51 ? -3.721 18.562 17.891 1 93 51 GLU B CA 1
ATOM 1546 C C . GLU B 1 51 ? -3.379 19.281 16.578 1 93 51 GLU B C 1
ATOM 1548 O O . GLU B 1 51 ? -3.84 20.391 16.328 1 93 51 GLU B O 1
ATOM 1553 N N . ASP B 1 52 ? -2.562 18.656 15.789 1 92.62 52 ASP B N 1
ATOM 1554 C CA . ASP B 1 52 ? -2.039 19.312 14.594 1 92.62 52 ASP B CA 1
ATOM 1555 C C . ASP B 1 52 ? -3.125 19.469 13.539 1 92.62 52 ASP B C 1
ATOM 1557 O O . ASP B 1 52 ? -3.98 18.594 13.375 1 92.62 52 ASP B O 1
ATOM 1561 N N . LYS B 1 53 ? -3.092 20.625 12.898 1 93.44 53 LYS B N 1
ATOM 1562 C CA . LYS B 1 53 ? -3.887 20.922 11.703 1 93.44 53 LYS B CA 1
ATOM 1563 C C . LYS B 1 53 ? -2.998 21.375 10.555 1 93.44 53 LYS B C 1
ATOM 1565 O O . LYS B 1 53 ? -1.997 22.062 10.766 1 93.44 53 LYS B O 1
ATOM 1570 N N . GLY B 1 54 ? -3.342 20.953 9.352 1 95.06 54 GLY B N 1
ATOM 1571 C CA . GLY B 1 54 ? -2.586 21.391 8.18 1 95.06 54 GLY B CA 1
ATOM 1572 C C . GLY B 1 54 ? -1.236 20.703 8.062 1 95.06 54 GLY B C 1
ATOM 1573 O O . GLY B 1 54 ? -0.363 21.172 7.328 1 95.06 54 GLY B O 1
ATOM 1574 N N . ASN B 1 55 ? -1.015 19.672 8.859 1 96.44 55 ASN B N 1
ATOM 1575 C CA . ASN B 1 55 ? 0.275 18.984 8.859 1 96.44 55 ASN B CA 1
ATOM 1576 C C . ASN B 1 55 ? 0.4 18.016 7.691 1 96.44 55 ASN B C 1
ATOM 1578 O O . ASN B 1 55 ? 1.492 17.516 7.398 1 96.44 55 ASN B O 1
ATOM 1582 N N . VAL B 1 56 ? -0.587 17.688 7.062 1 98.06 56 VAL B N 1
ATOM 1583 C CA . VAL B 1 56 ? -0.6 16.875 5.844 1 98.06 56 VAL B CA 1
ATOM 1584 C C . VAL B 1 56 ? -1.316 17.641 4.734 1 98.06 56 VAL B C 1
ATOM 1586 O O . VAL B 1 56 ? -2.484 18.016 4.879 1 98.06 56 VAL B O 1
ATOM 1589 N N . ILE B 1 57 ? -0.644 17.875 3.699 1 98.62 57 ILE B N 1
ATOM 1590 C CA . ILE B 1 57 ? -1.165 18.609 2.557 1 98.62 57 ILE B CA 1
ATOM 1591 C C . ILE B 1 57 ? -1.036 17.766 1.292 1 98.62 57 ILE B C 1
ATOM 1593 O O . ILE B 1 57 ? 0.074 17.438 0.867 1 98.62 57 ILE B O 1
ATOM 1597 N N . ILE B 1 58 ? -2.096 17.438 0.714 1 98.56 58 ILE B N 1
ATOM 1598 C CA . ILE B 1 58 ? -2.17 16.672 -0.524 1 98.56 58 ILE B CA 1
ATOM 1599 C C . ILE B 1 58 ? -2.748 17.547 -1.637 1 98.56 58 ILE B C 1
ATOM 1601 O O . ILE B 1 58 ? -3.838 18.109 -1.493 1 98.56 58 ILE B O 1
ATOM 1605 N N . GLY B 1 59 ? -2.018 17.656 -2.719 1 98.44 59 GLY B N 1
ATOM 1606 C CA . GLY B 1 59 ? -2.428 18.5 -3.83 1 98.44 59 GLY B CA 1
ATOM 1607 C C . GLY B 1 59 ? -3.523 17.891 -4.676 1 98.44 59 GLY B C 1
ATOM 1608 O O . GLY B 1 59 ? -4.23 16.984 -4.223 1 98.44 59 GLY B O 1
ATOM 1609 N N . ASP B 1 60 ? -3.711 18.453 -5.941 1 98.25 60 ASP B N 1
ATOM 1610 C CA . ASP B 1 60 ? -4.727 18 -6.883 1 98.25 60 ASP B CA 1
ATOM 1611 C C . ASP B 1 60 ? -4.23 16.797 -7.684 1 98.25 60 ASP B C 1
ATOM 1613 O O . ASP B 1 60 ? -3.055 16.719 -8.039 1 98.25 60 ASP B O 1
ATOM 1617 N N . ARG B 1 61 ? -5.152 15.789 -7.934 1 97.19 61 ARG B N 1
ATOM 1618 C CA . ARG B 1 61 ? -4.902 14.672 -8.836 1 97.19 61 ARG B CA 1
ATOM 1619 C C . ARG B 1 61 ? -3.756 13.797 -8.328 1 97.19 61 ARG B C 1
ATOM 1621 O O . ARG B 1 61 ? -2.93 13.328 -9.109 1 97.19 61 ARG B O 1
ATOM 1628 N N . VAL B 1 62 ? -3.65 13.758 -7.02 1 97.19 62 VAL B N 1
ATOM 1629 C CA . VAL B 1 62 ? -2.672 12.875 -6.391 1 97.19 62 VAL B CA 1
ATOM 1630 C C . VAL B 1 62 ? -3.262 11.477 -6.23 1 97.19 62 VAL B C 1
ATOM 1632 O O . VAL B 1 62 ? -4.445 11.328 -5.918 1 97.19 62 VAL B O 1
ATOM 1635 N N . ALA B 1 63 ? -2.469 10.492 -6.477 1 96.44 63 ALA B N 1
ATOM 1636 C CA . ALA B 1 63 ? -2.852 9.109 -6.238 1 96.44 63 ALA B CA 1
ATOM 1637 C C . ALA B 1 63 ? -2.021 8.5 -5.109 1 96.44 63 ALA B C 1
ATOM 1639 O O . ALA B 1 63 ? -0.792 8.461 -5.188 1 96.44 63 ALA B O 1
ATOM 1640 N N . ILE B 1 64 ? -2.688 7.996 -4.066 1 97.25 64 ILE B N 1
ATOM 1641 C CA . ILE B 1 64 ? -2.027 7.324 -2.951 1 97.25 64 ILE B CA 1
ATOM 1642 C C . ILE B 1 64 ? -2.48 5.867 -2.885 1 97.25 64 ILE B C 1
ATOM 1644 O O . ILE B 1 64 ? -3.672 5.586 -2.734 1 97.25 64 ILE B O 1
ATOM 1648 N N . GLY 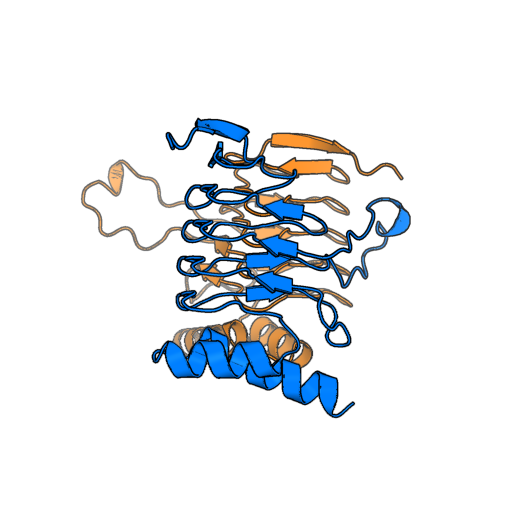B 1 65 ? -1.495 4.977 -3.033 1 96.94 65 GLY B N 1
ATOM 1649 C CA . GLY B 1 65 ? -1.785 3.553 -3.008 1 96.94 65 GLY B CA 1
ATOM 1650 C C . GLY B 1 65 ? -2.152 3.045 -1.627 1 96.94 65 GLY B C 1
ATOM 1651 O O . GLY B 1 65 ? -2.23 3.822 -0.673 1 96.94 65 GLY B O 1
ATOM 1652 N N . PRO B 1 66 ? -2.404 1.722 -1.517 1 97.19 66 PRO B N 1
ATOM 1653 C CA . PRO B 1 66 ? -2.842 1.152 -0.24 1 97.19 66 PRO B CA 1
ATOM 1654 C C . PRO B 1 66 ? -1.714 1.074 0.788 1 97.19 66 PRO B C 1
ATOM 1656 O O . PRO B 1 66 ? -0.55 0.894 0.42 1 97.19 66 PRO B O 1
ATOM 1659 N N . ASN B 1 67 ? -2.076 1.218 2.092 1 98.19 67 ASN B N 1
ATOM 1660 C CA . ASN B 1 67 ? -1.218 0.983 3.248 1 98.19 67 ASN B CA 1
ATOM 1661 C C . ASN B 1 67 ? -0.002 1.906 3.24 1 98.19 67 ASN B C 1
ATOM 1663 O O . ASN B 1 67 ? 1.086 1.509 3.66 1 98.19 67 ASN B O 1
ATOM 1667 N N . VAL B 1 68 ? -0.195 3.098 2.713 1 98.5 68 VAL B N 1
ATOM 1668 C CA . VAL B 1 68 ? 0.83 4.133 2.797 1 98.5 68 VAL B CA 1
ATOM 1669 C C . VAL B 1 68 ? 0.847 4.73 4.203 1 98.5 68 VAL B C 1
ATOM 1671 O O . VAL B 1 68 ? -0.19 4.805 4.867 1 98.5 68 VAL B O 1
ATOM 1674 N N . ILE B 1 69 ? 2.018 5.113 4.676 1 98.69 69 ILE B N 1
ATOM 1675 C CA . ILE B 1 69 ? 2.174 5.773 5.969 1 98.69 69 ILE B CA 1
ATOM 1676 C C . ILE B 1 69 ? 2.756 7.172 5.766 1 98.69 69 ILE B C 1
ATOM 1678 O O . ILE B 1 69 ? 3.818 7.328 5.16 1 98.69 69 ILE B O 1
ATOM 1682 N N . LEU B 1 70 ? 2.078 8.203 6.203 1 98.5 70 LEU B N 1
ATOM 1683 C CA . LEU B 1 70 ? 2.574 9.57 6.277 1 98.5 70 LEU B CA 1
ATOM 1684 C C . LEU B 1 70 ? 2.922 9.945 7.711 1 98.5 70 LEU B C 1
ATOM 1686 O O . LEU B 1 70 ? 2.057 9.93 8.594 1 98.5 70 LEU B O 1
ATOM 1690 N N . LEU B 1 71 ? 4.156 10.258 7.934 1 97.31 71 LEU B N 1
ATOM 1691 C CA . LEU B 1 71 ? 4.621 10.633 9.266 1 97.31 71 LEU B CA 1
ATOM 1692 C C . LEU B 1 71 ? 4.797 12.141 9.375 1 97.31 71 LEU B C 1
ATOM 1694 O O . LEU B 1 71 ? 5.586 12.734 8.633 1 97.31 71 LEU B O 1
ATOM 1698 N N . SER B 1 72 ? 4.02 12.719 10.227 1 96.44 72 SER B N 1
ATOM 1699 C CA . SER B 1 72 ? 4.246 14.141 10.492 1 96.44 72 SER B CA 1
ATOM 1700 C C . SER B 1 72 ? 4.902 14.352 11.852 1 96.44 72 SER B C 1
ATOM 1702 O O . SER B 1 72 ? 5.418 15.43 12.133 1 96.44 72 SER B O 1
ATOM 1704 N N . SER B 1 73 ? 4.824 13.312 12.641 1 93.25 73 SER B N 1
ATOM 1705 C CA . SER B 1 73 ? 5.508 13.359 13.922 1 93.25 73 SER B CA 1
ATOM 1706 C C . SER B 1 73 ? 5.926 11.961 14.375 1 93.25 73 SER B C 1
ATOM 1708 O O . SER B 1 73 ? 5.184 10.992 14.188 1 93.25 73 SER B O 1
ATOM 1710 N N . SER B 1 74 ? 7.086 11.977 15.016 1 85.81 74 SER B N 1
ATOM 1711 C CA . SER B 1 74 ? 7.531 10.703 15.57 1 85.81 74 SER B CA 1
ATOM 1712 C C . SER B 1 74 ? 7.242 10.625 17.062 1 85.81 74 SER B C 1
ATOM 1714 O O . SER B 1 74 ? 7.754 9.734 17.75 1 85.81 74 SER B O 1
ATOM 1716 N N . ASP B 1 75 ? 6.469 11.477 17.531 1 84.12 75 ASP B N 1
ATOM 1717 C CA . ASP B 1 75 ? 6.051 11.461 18.938 1 84.12 75 ASP B CA 1
ATOM 1718 C C . ASP B 1 75 ? 5.125 10.281 19.219 1 84.12 75 ASP B C 1
ATOM 1720 O O . ASP B 1 75 ? 4.5 9.742 18.297 1 84.12 75 ASP B O 1
ATOM 1724 N N . PRO B 1 76 ? 4.957 9.93 20.469 1 78.69 76 PRO B N 1
ATOM 1725 C CA . PRO B 1 76 ? 5.758 10.203 21.656 1 78.69 76 PRO B CA 1
ATOM 1726 C C . PRO B 1 76 ? 7.027 9.352 21.719 1 78.69 76 PRO B C 1
ATOM 1728 O O . PRO B 1 76 ? 7.137 8.344 21.031 1 78.69 76 PRO B O 1
ATOM 1731 N N . ASN B 1 77 ? 8 9.82 22.297 1 79.38 77 ASN B N 1
ATOM 1732 C CA . ASN B 1 77 ? 9.188 9.031 22.609 1 79.38 77 ASN B CA 1
ATOM 1733 C C . ASN B 1 77 ? 9.438 8.969 24.109 1 79.38 77 ASN B C 1
ATOM 1735 O O . ASN B 1 77 ? 10.047 9.875 24.688 1 79.38 77 ASN B O 1
ATOM 1739 N N . ASN B 1 78 ? 8.906 7.848 24.688 1 84.38 78 ASN B N 1
ATOM 1740 C CA . ASN B 1 78 ? 9.078 7.668 26.125 1 84.38 78 ASN B CA 1
ATOM 1741 C C . ASN B 1 78 ? 10.352 6.895 26.453 1 84.38 78 ASN B C 1
ATOM 1743 O O . ASN B 1 78 ? 10.562 6.496 27.594 1 84.38 78 ASN B O 1
ATOM 1747 N N . SER B 1 79 ? 11.078 6.664 25.438 1 85.19 79 SER B N 1
ATOM 1748 C CA . SER B 1 79 ? 12.32 5.91 25.594 1 85.19 79 SER B CA 1
ATOM 1749 C C . SER B 1 79 ? 13.352 6.707 26.391 1 85.19 79 SER B C 1
ATOM 1751 O O . SER B 1 79 ? 13.406 7.938 26.281 1 85.19 79 SER B O 1
ATOM 1753 N N . LYS B 1 80 ? 14.133 5.949 27.156 1 87.19 80 LYS B N 1
ATOM 1754 C CA . LYS B 1 80 ? 15.203 6.59 27.922 1 87.19 80 LYS B CA 1
ATOM 1755 C C . LYS B 1 80 ? 16.266 7.188 26.984 1 87.19 80 LYS B C 1
ATOM 1757 O O . LYS B 1 80 ? 17.062 8.023 27.406 1 87.19 80 LYS B O 1
ATOM 1762 N N . ILE B 1 81 ? 16.234 6.695 25.844 1 85.81 81 ILE B N 1
ATOM 1763 C CA . ILE B 1 81 ? 17.266 7.188 24.922 1 85.81 81 ILE B CA 1
ATOM 1764 C C . ILE B 1 81 ? 16.703 8.367 24.125 1 85.81 81 ILE B C 1
ATOM 1766 O O . ILE B 1 81 ? 17.312 8.797 23.141 1 85.81 81 ILE B O 1
ATOM 1770 N N . ASN B 1 82 ? 15.5 8.867 24.484 1 80.06 82 ASN B N 1
ATOM 1771 C CA . ASN B 1 82 ? 14.844 9.984 23.812 1 80.06 82 ASN B CA 1
ATOM 1772 C C . ASN B 1 82 ? 15.781 11.172 23.641 1 80.06 82 ASN B C 1
ATOM 1774 O O . ASN B 1 82 ? 15.664 11.938 22.688 1 80.06 82 ASN B O 1
ATOM 1778 N N . PRO B 1 83 ? 16.812 11.234 24.531 1 78.56 83 PRO B N 1
ATOM 1779 C CA . PRO B 1 83 ? 17.75 12.336 24.297 1 78.56 83 PRO B CA 1
ATOM 1780 C C . PRO B 1 83 ? 18.656 12.078 23.094 1 78.56 83 PRO B C 1
ATOM 1782 O O . PRO B 1 83 ? 19.203 13.023 22.531 1 78.56 83 PRO B O 1
ATOM 1785 N N . TYR B 1 84 ? 18.797 10.766 22.766 1 84.06 84 TYR B N 1
ATOM 1786 C CA . TYR B 1 84 ? 19.734 10.406 21.703 1 84.06 84 TYR B CA 1
ATOM 1787 C C . TYR B 1 84 ? 19 10.211 20.375 1 84.06 84 TYR B C 1
ATOM 1789 O O . TYR B 1 84 ? 19.641 10.156 19.328 1 84.06 84 TYR B O 1
ATOM 1797 N N . VAL B 1 85 ? 17.672 9.953 20.578 1 82.25 85 VAL B N 1
ATOM 1798 C CA . VAL B 1 85 ? 16.844 9.812 19.375 1 82.25 85 VAL B CA 1
ATOM 1799 C C . VAL B 1 85 ? 15.93 11.023 19.234 1 82.25 85 VAL B C 1
ATOM 1801 O O . VAL B 1 85 ? 14.977 11.188 20.016 1 82.25 85 VAL B O 1
ATOM 1804 N N . LYS B 1 86 ? 16.234 11.828 18.297 1 83.38 86 LYS B N 1
ATOM 1805 C CA . LYS B 1 86 ? 15.5 13.086 18.109 1 83.38 86 LYS B CA 1
ATOM 1806 C C . LYS B 1 86 ? 14.117 12.836 17.516 1 83.38 86 LYS B C 1
ATOM 1808 O O . LYS B 1 86 ? 13.977 12.055 16.578 1 83.38 86 LYS B O 1
ATOM 1813 N N . ILE B 1 87 ? 13.156 13.406 18.25 1 87.06 87 ILE B N 1
ATOM 1814 C CA . ILE B 1 87 ? 11.805 13.43 17.688 1 87.06 87 ILE B CA 1
ATOM 1815 C C . ILE B 1 87 ? 11.781 14.273 16.422 1 87.06 87 ILE B C 1
ATOM 1817 O O . ILE B 1 87 ? 12.305 15.383 16.391 1 87.06 87 ILE B O 1
ATOM 1821 N N . GLN B 1 88 ? 11.32 13.617 15.398 1 89.38 88 GLN B N 1
ATOM 1822 C CA . GLN B 1 88 ? 11.18 14.336 14.133 1 89.38 88 GLN B CA 1
ATOM 1823 C C . GLN B 1 88 ? 9.75 14.836 13.953 1 89.38 88 GLN B C 1
ATOM 1825 O O . GLN B 1 88 ? 8.789 14.094 14.188 1 89.38 88 GLN B O 1
ATOM 1830 N N . ARG B 1 89 ? 9.68 16.109 13.609 1 92.88 89 ARG B N 1
ATOM 1831 C CA . ARG B 1 89 ? 8.383 16.734 13.344 1 92.88 89 ARG B CA 1
ATOM 1832 C C . ARG B 1 89 ? 8.414 17.562 12.07 1 92.88 89 ARG B C 1
ATOM 1834 O O . ARG B 1 89 ? 9.469 18.078 11.688 1 92.88 89 ARG B O 1
ATOM 1841 N N . GLY B 1 90 ? 7.301 17.656 11.406 1 95.5 90 GLY B N 1
ATOM 1842 C CA . GLY B 1 90 ? 7.168 18.484 10.227 1 95.5 90 GLY B CA 1
ATOM 1843 C C . GLY B 1 90 ? 5.98 18.125 9.359 1 95.5 90 GLY B C 1
ATOM 1844 O O . GLY B 1 90 ? 5.375 17.062 9.547 1 95.5 90 GLY B O 1
ATOM 1845 N N . LYS B 1 91 ? 5.719 19 8.43 1 97.69 91 LYS B N 1
ATOM 1846 C CA . LYS B 1 91 ? 4.602 18.781 7.516 1 97.69 91 LYS B CA 1
ATOM 1847 C C . LYS B 1 91 ? 4.977 17.812 6.41 1 97.69 91 LYS B C 1
ATOM 1849 O O . LYS B 1 91 ? 6.145 17.703 6.035 1 97.69 91 LYS B O 1
ATOM 1854 N N . VAL B 1 92 ? 4.09 17.047 6.004 1 98.56 92 VAL B N 1
ATOM 1855 C CA . VAL B 1 92 ? 4.215 16.25 4.781 1 98.56 92 VAL B CA 1
ATOM 1856 C C . VAL B 1 92 ? 3.406 16.906 3.662 1 98.56 92 VAL B C 1
ATOM 1858 O O . VAL B 1 92 ? 2.191 17.078 3.785 1 98.56 92 VAL B O 1
ATOM 1861 N N . THR B 1 93 ? 4.086 17.266 2.664 1 98.88 93 THR B N 1
ATOM 1862 C CA . THR B 1 93 ? 3.438 17.922 1.528 1 98.88 93 THR B CA 1
ATOM 1863 C C . THR B 1 93 ? 3.609 17.078 0.263 1 98.88 93 THR B C 1
ATOM 1865 O O . THR B 1 93 ? 4.734 16.766 -0.136 1 98.88 93 THR B O 1
ATOM 1868 N N . ILE B 1 94 ? 2.551 16.688 -0.319 1 98.81 94 ILE B N 1
ATOM 1869 C CA . ILE B 1 94 ? 2.52 15.992 -1.604 1 98.81 94 ILE B CA 1
ATOM 1870 C C . ILE B 1 94 ? 1.896 16.906 -2.662 1 98.81 94 ILE B C 1
ATOM 1872 O O . ILE B 1 94 ? 0.721 17.266 -2.566 1 98.81 94 ILE B O 1
ATOM 1876 N N . LYS B 1 95 ? 2.643 17.234 -3.652 1 98.75 95 LYS B N 1
ATOM 1877 C CA . LYS B 1 95 ? 2.197 18.219 -4.633 1 98.75 95 LYS B CA 1
ATOM 1878 C C . LYS B 1 95 ? 1.341 17.578 -5.715 1 98.75 95 LYS B C 1
ATOM 1880 O O . LYS B 1 95 ? 1.176 16.344 -5.734 1 98.75 95 LYS B O 1
ATOM 1885 N N . ASP B 1 96 ? 0.841 18.484 -6.637 1 98.25 96 ASP B N 1
ATOM 1886 C CA . ASP B 1 96 ? -0.136 18.078 -7.641 1 98.25 96 ASP B CA 1
ATOM 1887 C C . ASP B 1 96 ? 0.413 16.953 -8.516 1 98.25 96 ASP B C 1
ATOM 1889 O O . ASP B 1 96 ? 1.591 16.969 -8.875 1 98.25 96 ASP B O 1
ATOM 1893 N N . ASP B 1 97 ? -0.407 15.969 -8.797 1 97 97 ASP B N 1
ATOM 1894 C CA . ASP B 1 97 ? -0.178 14.969 -9.836 1 97 97 ASP B CA 1
ATOM 1895 C C . ASP B 1 97 ? 0.836 13.93 -9.383 1 97 97 ASP B C 1
ATOM 1897 O O . ASP B 1 97 ? 1.237 13.062 -10.156 1 97 97 ASP B O 1
ATOM 1901 N N . ALA B 1 98 ? 1.242 13.93 -8.141 1 97.25 98 ALA B N 1
ATOM 1902 C CA . ALA B 1 98 ? 2.189 12.938 -7.633 1 97.25 98 ALA B CA 1
ATOM 1903 C C . ALA B 1 98 ? 1.52 11.578 -7.461 1 97.25 98 ALA B C 1
ATOM 1905 O O . ALA B 1 98 ? 0.308 11.5 -7.246 1 97.25 98 ALA B O 1
ATOM 1906 N N . TRP B 1 99 ? 2.312 10.555 -7.535 1 96.38 99 TRP B N 1
ATOM 1907 C CA . TRP B 1 99 ? 1.912 9.172 -7.301 1 96.38 99 TRP B CA 1
ATOM 1908 C C . TRP B 1 99 ? 2.691 8.57 -6.133 1 96.38 99 TRP B C 1
ATOM 1910 O O . TRP B 1 99 ? 3.922 8.508 -6.168 1 96.38 99 TRP B O 1
ATOM 1920 N N . ILE B 1 100 ? 1.948 8.133 -5.113 1 97.62 100 ILE B N 1
ATOM 1921 C CA . ILE B 1 100 ? 2.555 7.512 -3.943 1 97.62 100 ILE B CA 1
ATOM 1922 C C . ILE B 1 100 ? 2.266 6.012 -3.947 1 97.62 100 ILE B C 1
ATOM 1924 O O . ILE B 1 100 ? 1.126 5.59 -3.738 1 97.62 100 ILE B O 1
ATOM 1928 N N . GLY B 1 101 ? 3.307 5.254 -4.117 1 97.19 101 GLY B N 1
ATOM 1929 C CA . GLY B 1 101 ? 3.158 3.818 -4.289 1 97.19 101 GLY B CA 1
ATOM 1930 C C . GLY B 1 101 ? 2.697 3.109 -3.027 1 97.19 101 GLY B C 1
ATOM 1931 O O . GLY B 1 101 ? 2.955 3.578 -1.918 1 97.19 101 GLY B O 1
ATOM 1932 N N . ALA B 1 102 ? 2.131 1.925 -3.254 1 97.81 102 ALA B N 1
ATOM 1933 C CA . ALA B 1 102 ? 1.598 1.12 -2.158 1 97.81 102 ALA B CA 1
ATOM 1934 C C . ALA B 1 102 ? 2.672 0.835 -1.112 1 97.81 102 ALA B C 1
ATOM 1936 O O . ALA B 1 102 ? 3.82 0.547 -1.456 1 97.81 102 ALA B O 1
ATOM 1937 N N . GLY B 1 103 ? 2.248 0.972 0.205 1 98.31 103 GLY B N 1
ATOM 1938 C CA . GLY B 1 103 ? 3.1 0.56 1.31 1 98.31 103 GLY B CA 1
ATOM 1939 C C . GLY B 1 103 ? 4.273 1.492 1.537 1 98.31 103 GLY B C 1
ATOM 1940 O O . GLY B 1 103 ? 5.145 1.213 2.365 1 98.31 103 GLY B O 1
ATOM 1941 N N . SER B 1 104 ? 4.383 2.551 0.806 1 98.5 104 SER B N 1
ATOM 1942 C CA . SER B 1 104 ? 5.508 3.461 0.997 1 98.5 104 SER B CA 1
ATOM 1943 C C . SER B 1 104 ? 5.352 4.27 2.279 1 98.5 104 SER B C 1
ATOM 1945 O O . SER B 1 104 ? 4.266 4.324 2.857 1 98.5 104 SER B O 1
ATOM 1947 N N . ILE B 1 105 ? 6.438 4.812 2.787 1 98.69 105 ILE B N 1
ATOM 1948 C CA . ILE B 1 105 ? 6.5 5.625 4 1 98.69 105 ILE B CA 1
ATOM 1949 C C . ILE B 1 105 ? 7.125 6.98 3.682 1 98.69 105 ILE B C 1
ATOM 1951 O O . ILE B 1 105 ? 8.203 7.051 3.09 1 98.69 105 ILE B O 1
ATOM 1955 N N . ILE B 1 106 ? 6.457 8.078 3.996 1 98.75 106 ILE B N 1
ATOM 1956 C CA . ILE B 1 106 ? 6.996 9.43 3.854 1 98.75 106 ILE B CA 1
ATOM 1957 C C . ILE B 1 106 ? 7.344 9.992 5.227 1 98.75 106 ILE B C 1
ATOM 1959 O O . ILE B 1 106 ? 6.477 10.109 6.098 1 98.75 106 ILE B O 1
ATOM 1963 N N . MET B 1 107 ? 8.57 10.336 5.449 1 98.06 107 MET B N 1
ATOM 1964 C CA . MET B 1 107 ? 9.055 10.82 6.738 1 98.06 107 MET B CA 1
ATOM 1965 C C . MET B 1 107 ? 8.594 12.25 6.988 1 98.06 107 MET B C 1
ATOM 1967 O O . MET B 1 107 ? 8.102 12.914 6.082 1 98.06 107 MET B O 1
ATOM 1971 N N . PRO B 1 108 ? 8.797 12.727 8.242 1 97.19 108 PRO B N 1
ATOM 1972 C CA . PRO B 1 108 ? 8.359 14.086 8.555 1 97.19 108 PRO B CA 1
ATOM 1973 C C . PRO B 1 108 ? 9.117 15.148 7.762 1 97.19 108 PRO B C 1
ATOM 1975 O O . PRO B 1 108 ? 10.297 14.961 7.445 1 97.19 108 PRO B O 1
ATOM 1978 N N . ASP B 1 109 ? 8.43 16.219 7.473 1 97.5 109 ASP B N 1
ATOM 1979 C CA . ASP B 1 109 ? 9 17.422 6.875 1 97.5 109 ASP B CA 1
ATOM 1980 C C . ASP B 1 109 ? 9.516 17.141 5.465 1 97.5 109 ASP B C 1
ATOM 1982 O O . ASP B 1 109 ? 10.617 17.562 5.102 1 97.5 109 ASP B O 1
ATOM 1986 N N . ILE B 1 110 ? 8.773 16.406 4.75 1 98.5 110 ILE B N 1
ATOM 1987 C CA . ILE B 1 110 ? 9.125 16.031 3.385 1 98.5 110 ILE B CA 1
ATOM 1988 C C . ILE B 1 110 ? 8.141 16.672 2.408 1 98.5 110 ILE B C 1
ATOM 1990 O O . ILE B 1 110 ? 6.93 16.688 2.662 1 98.5 110 ILE B O 1
ATOM 1994 N N . ILE B 1 111 ? 8.672 17.125 1.316 1 98.81 111 ILE B N 1
ATOM 1995 C CA . ILE B 1 111 ? 7.883 17.594 0.177 1 98.81 111 ILE B CA 1
ATOM 1996 C C . ILE B 1 111 ? 8.07 16.625 -0.998 1 98.81 111 ILE B C 1
ATOM 1998 O O . ILE B 1 111 ? 9.188 16.406 -1.455 1 98.81 111 ILE B O 1
ATOM 2002 N N . VAL B 1 112 ? 7.004 16.062 -1.399 1 98.88 112 VAL B N 1
ATOM 2003 C CA . VAL B 1 112 ? 7.008 15.281 -2.635 1 98.88 112 VAL B CA 1
ATOM 2004 C C . VAL B 1 112 ? 6.609 16.172 -3.809 1 98.88 112 VAL B C 1
ATOM 2006 O O . VAL B 1 112 ? 5.5 16.719 -3.838 1 98.88 112 VAL B O 1
ATOM 2009 N N . GLY B 1 113 ? 7.414 16.234 -4.75 1 98.62 113 GLY B N 1
ATOM 2010 C CA . GLY B 1 113 ? 7.281 17.203 -5.82 1 98.62 113 GLY B CA 1
ATOM 2011 C C . GLY B 1 113 ? 6.125 16.906 -6.758 1 98.62 113 GLY B C 1
ATOM 2012 O O . GLY B 1 113 ? 5.602 15.789 -6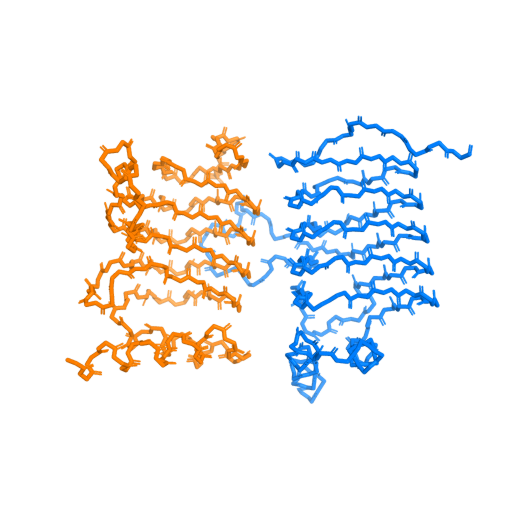.766 1 98.62 113 GLY B O 1
ATOM 2013 N N . GLU B 1 114 ? 5.797 17.984 -7.555 1 97.88 114 GLU B N 1
ATOM 2014 C CA . GLU B 1 114 ? 4.73 17.875 -8.547 1 97.88 114 GLU B CA 1
ATOM 2015 C C . GLU B 1 114 ? 5.039 16.781 -9.57 1 97.88 114 GLU B C 1
ATOM 2017 O O . GLU B 1 114 ? 6.168 16.688 -10.062 1 97.88 114 GLU B O 1
ATOM 2022 N N . GLY B 1 115 ? 4.043 15.938 -9.82 1 96.5 115 GLY B N 1
ATOM 2023 C CA . GLY B 1 115 ? 4.172 14.953 -10.891 1 96.5 115 GLY B CA 1
ATOM 2024 C C . GLY B 1 115 ? 5.223 13.898 -10.602 1 96.5 115 GLY B C 1
ATOM 2025 O O . GLY B 1 115 ? 5.73 13.258 -11.523 1 96.5 115 GLY B O 1
ATOM 2026 N N . SER B 1 116 ? 5.637 13.766 -9.383 1 97.06 116 SER B N 1
ATOM 2027 C CA . SER B 1 116 ? 6.66 12.781 -9.039 1 97.06 116 SER B CA 1
ATOM 2028 C C . SER B 1 116 ? 6.035 11.438 -8.672 1 97.06 116 SER B C 1
ATOM 2030 O O . SER B 1 116 ? 4.828 11.352 -8.438 1 97.06 116 SER B O 1
ATOM 2032 N N . VAL B 1 117 ? 6.902 10.461 -8.703 1 96.56 117 VAL B N 1
ATOM 2033 C CA . VAL B 1 117 ? 6.453 9.102 -8.422 1 96.56 117 VAL B CA 1
ATOM 2034 C C . VAL B 1 117 ? 7.301 8.5 -7.305 1 96.56 117 VAL B C 1
ATOM 2036 O O . VAL B 1 117 ? 8.531 8.5 -7.383 1 96.56 117 VAL B O 1
ATOM 2039 N N . VAL B 1 118 ? 6.664 8.078 -6.246 1 97.88 118 VAL B N 1
ATOM 2040 C CA . VAL B 1 118 ? 7.297 7.281 -5.199 1 97.88 118 VAL B CA 1
ATOM 2041 C C . VAL B 1 118 ? 6.965 5.805 -5.398 1 97.88 118 VAL B C 1
ATOM 2043 O O . VAL B 1 118 ? 5.789 5.422 -5.41 1 97.88 118 VAL B O 1
ATOM 2046 N N . GLY B 1 119 ? 7.918 5.012 -5.59 1 96.88 119 GLY B N 1
ATOM 2047 C CA . GLY B 1 119 ? 7.703 3.59 -5.812 1 96.88 119 GLY B CA 1
ATOM 2048 C C . GLY B 1 119 ? 7.094 2.881 -4.621 1 96.88 119 GLY B C 1
ATOM 2049 O O . GLY B 1 119 ? 7.195 3.359 -3.488 1 96.88 119 GLY B O 1
ATOM 2050 N N . ALA B 1 120 ? 6.469 1.718 -4.918 1 97.75 120 ALA B N 1
ATOM 2051 C CA . ALA B 1 120 ? 5.883 0.904 -3.857 1 97.75 120 ALA B CA 1
ATOM 2052 C C . ALA B 1 120 ? 6.938 0.502 -2.83 1 97.75 120 ALA B C 1
ATOM 2054 O O . ALA B 1 120 ? 8.07 0.172 -3.189 1 97.75 120 ALA B O 1
ATOM 2055 N N . GLY B 1 121 ? 6.504 0.573 -1.498 1 98.38 121 GLY B N 1
ATOM 2056 C CA . GLY B 1 121 ? 7.348 0.111 -0.409 1 98.38 121 GLY B CA 1
ATOM 2057 C C . GLY B 1 121 ? 8.516 1.039 -0.123 1 98.38 121 GLY B C 1
ATOM 2058 O O . GLY B 1 121 ? 9.312 0.782 0.781 1 98.38 121 GLY B O 1
ATOM 2059 N N . ALA B 1 122 ? 8.656 2.098 -0.847 1 98.56 122 ALA B N 1
ATOM 2060 C CA . ALA B 1 122 ? 9.789 3.008 -0.668 1 98.56 122 ALA B CA 1
ATOM 2061 C C . ALA B 1 122 ? 9.695 3.74 0.667 1 98.56 122 ALA B C 1
ATOM 2063 O O . ALA B 1 122 ? 8.594 3.98 1.176 1 98.56 122 ALA B O 1
ATOM 2064 N N . VAL B 1 123 ? 10.82 4.105 1.218 1 98.75 123 VAL B N 1
ATOM 2065 C CA . VAL B 1 123 ? 10.898 4.977 2.387 1 98.75 123 VAL B CA 1
ATOM 2066 C C . VAL B 1 123 ? 11.555 6.301 2.006 1 98.75 123 VAL B C 1
ATOM 2068 O O . VAL B 1 123 ? 12.758 6.348 1.754 1 98.75 123 VAL B O 1
ATOM 2071 N N . VAL B 1 124 ? 10.805 7.379 1.992 1 98.75 124 VAL B N 1
ATOM 2072 C CA . VAL B 1 124 ? 11.258 8.688 1.526 1 98.75 124 VAL B CA 1
ATOM 2073 C C . VAL B 1 124 ? 11.789 9.5 2.705 1 98.75 124 VAL B C 1
ATOM 2075 O O . VAL B 1 124 ? 11.023 9.906 3.584 1 98.75 124 VAL B O 1
ATOM 2078 N N . THR B 1 125 ? 13.047 9.812 2.666 1 98.12 125 THR B N 1
ATOM 2079 C CA . THR B 1 125 ? 13.695 10.477 3.789 1 98.12 125 THR B CA 1
ATOM 2080 C C . THR B 1 125 ? 14.195 11.859 3.377 1 98.12 125 THR B C 1
ATOM 2082 O O . THR B 1 125 ? 14.703 12.617 4.211 1 98.12 125 THR B O 1
ATOM 2085 N N . LYS B 1 126 ? 14.133 12.148 2.115 1 98.31 126 LYS B N 1
ATOM 2086 C CA . LYS B 1 126 ? 14.484 13.453 1.569 1 98.31 126 LYS B CA 1
ATOM 2087 C C . LYS B 1 126 ? 13.422 13.953 0.595 1 98.31 126 LYS B C 1
ATOM 2089 O O . LYS B 1 126 ? 12.656 13.164 0.048 1 98.31 126 LYS B O 1
ATOM 2094 N N . ASN B 1 127 ? 13.469 15.242 0.386 1 98.81 127 ASN B N 1
ATOM 2095 C CA . ASN B 1 127 ? 12.516 15.812 -0.562 1 98.81 127 ASN B CA 1
ATOM 2096 C C . ASN B 1 127 ? 12.656 15.188 -1.946 1 98.81 127 ASN B C 1
ATOM 2098 O O . ASN B 1 127 ? 13.766 14.844 -2.367 1 98.81 127 ASN B O 1
ATOM 2102 N N . VAL B 1 128 ? 11.57 15.078 -2.611 1 98.81 128 VAL B N 1
ATOM 2103 C CA . VAL B 1 128 ? 11.523 14.523 -3.961 1 98.81 128 VAL B CA 1
ATOM 2104 C C . VAL B 1 128 ? 11.344 15.648 -4.977 1 98.81 128 VAL B C 1
ATOM 2106 O O . VAL B 1 128 ? 10.367 16.406 -4.902 1 98.81 128 VAL B O 1
ATOM 2109 N N . ALA B 1 129 ? 12.242 15.75 -5.875 1 98.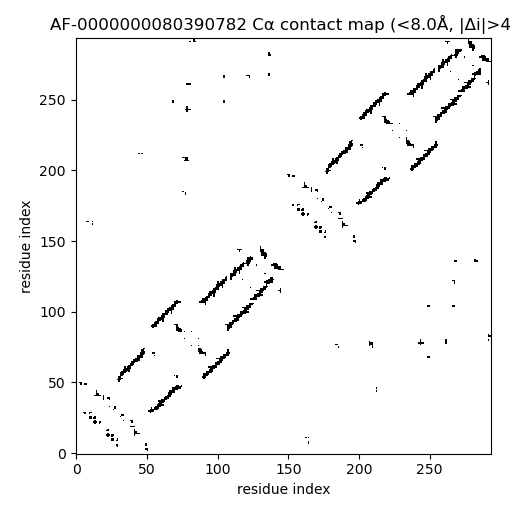44 129 ALA B N 1
ATOM 2110 C CA . ALA B 1 129 ? 12.18 16.797 -6.898 1 98.44 129 ALA B CA 1
ATOM 2111 C C . ALA B 1 129 ? 10.969 16.594 -7.809 1 98.44 129 ALA B C 1
ATOM 2113 O O . ALA B 1 129 ? 10.5 15.461 -7.98 1 98.44 129 ALA B O 1
ATOM 2114 N N . ASP B 1 130 ? 10.508 17.734 -8.406 1 97.94 130 ASP B N 1
ATOM 2115 C CA . ASP B 1 130 ? 9.406 17.641 -9.367 1 97.94 130 ASP B CA 1
ATOM 2116 C C . ASP B 1 130 ? 9.75 16.688 -10.5 1 97.94 130 ASP B C 1
ATOM 2118 O O . ASP B 1 130 ? 10.898 16.625 -10.953 1 97.94 130 ASP B O 1
ATOM 2122 N N . TYR B 1 131 ? 8.711 15.922 -10.883 1 97 131 TYR B N 1
ATOM 2123 C CA . TYR B 1 131 ? 8.789 15.047 -12.055 1 97 131 TYR B CA 1
ATOM 2124 C C . TYR B 1 131 ? 9.961 14.078 -11.93 1 97 131 TYR B C 1
ATOM 2126 O O . TYR B 1 131 ? 10.641 13.797 -12.922 1 97 131 TYR B O 1
ATOM 2134 N N . SER B 1 132 ? 10.195 13.586 -10.75 1 97.19 132 SER B N 1
ATOM 2135 C CA . SER B 1 132 ? 11.211 12.57 -10.516 1 97.19 132 SER B CA 1
ATOM 2136 C C . SER B 1 132 ? 10.594 11.273 -10 1 97.19 132 SER B C 1
ATOM 2138 O O . SER B 1 132 ? 9.477 11.281 -9.469 1 97.19 132 SER B O 1
ATOM 2140 N N . ILE B 1 133 ? 11.281 10.227 -10.227 1 96.81 133 ILE B N 1
ATOM 2141 C CA . ILE B 1 133 ? 10.883 8.914 -9.727 1 96.81 133 ILE B CA 1
ATOM 2142 C C . ILE B 1 133 ? 11.875 8.453 -8.664 1 96.81 133 ILE B C 1
ATOM 2144 O O . ILE B 1 133 ? 13.086 8.43 -8.898 1 96.81 133 ILE B O 1
ATOM 2148 N N . VAL B 1 134 ? 11.367 8.109 -7.48 1 98.31 134 VAL B N 1
ATOM 2149 C CA . VAL B 1 134 ? 12.227 7.613 -6.41 1 98.31 134 VAL B CA 1
ATOM 2150 C C . VAL B 1 134 ? 11.727 6.242 -5.945 1 98.31 134 VAL B C 1
ATOM 2152 O O . VAL B 1 134 ? 10.539 5.934 -6.055 1 98.31 134 VAL B O 1
ATOM 2155 N N . ALA B 1 135 ? 12.602 5.43 -5.484 1 97.94 135 ALA B N 1
ATOM 2156 C CA . ALA B 1 135 ? 12.273 4.105 -4.965 1 97.94 135 ALA B CA 1
ATOM 2157 C C . ALA B 1 135 ? 13.383 3.578 -4.059 1 97.94 135 ALA B C 1
ATOM 2159 O O . ALA B 1 135 ? 14.484 4.121 -4.043 1 97.94 135 ALA B O 1
ATOM 2160 N N . GLY B 1 136 ? 12.953 2.586 -3.197 1 97.44 136 GLY B N 1
ATOM 2161 C CA . GLY B 1 136 ? 13.938 1.941 -2.35 1 97.44 136 GLY B CA 1
ATOM 2162 C C . GLY B 1 136 ? 13.852 2.371 -0.898 1 97.44 136 GLY B C 1
ATOM 2163 O O . GLY B 1 136 ? 13 3.186 -0.537 1 97.44 136 GLY B O 1
ATOM 2164 N N . VAL B 1 137 ? 14.805 1.765 -0.001 1 97.62 137 VAL B N 1
ATOM 2165 C CA . VAL B 1 137 ? 14.906 2.039 1.429 1 97.62 137 VAL B CA 1
ATOM 2166 C C . VAL B 1 137 ? 16.359 2.273 1.809 1 97.62 137 VAL B C 1
ATOM 2168 O O . VAL B 1 137 ? 17.141 1.325 1.9 1 97.62 137 VAL B O 1
ATOM 2171 N N . PRO B 1 138 ? 16.812 3.41 2.02 1 97.88 138 PRO B N 1
ATOM 2172 C CA . PRO B 1 138 ? 16.078 4.66 1.796 1 97.88 138 PRO B CA 1
ATOM 2173 C C . PRO B 1 138 ? 15.828 4.941 0.315 1 97.88 138 PRO B C 1
ATOM 2175 O O . PRO B 1 138 ? 16.562 4.43 -0.542 1 97.88 138 PRO B O 1
ATOM 2178 N N . ALA B 1 139 ? 14.812 5.746 0.015 1 98.31 139 ALA B N 1
ATOM 2179 C CA . ALA B 1 139 ? 14.453 6.051 -1.367 1 98.31 139 ALA B CA 1
ATOM 2180 C C . ALA B 1 139 ? 15.547 6.863 -2.053 1 98.31 139 ALA B C 1
ATOM 2182 O O . ALA B 1 139 ? 16.125 7.781 -1.454 1 98.31 139 ALA B O 1
ATOM 2183 N N . LYS B 1 140 ? 15.836 6.473 -3.221 1 98.19 140 LYS B N 1
ATOM 2184 C CA . LYS B 1 140 ? 16.766 7.184 -4.09 1 98.19 140 LYS B CA 1
ATOM 2185 C C . LYS B 1 140 ? 16.141 7.473 -5.453 1 98.19 140 LYS B C 1
ATOM 2187 O O . LYS B 1 140 ? 15.227 6.766 -5.883 1 98.19 140 LYS B O 1
ATOM 2192 N N . LYS B 1 141 ? 16.656 8.594 -6.055 1 97.81 141 LYS B N 1
ATOM 2193 C CA . LYS B 1 141 ? 16.188 8.898 -7.406 1 97.81 141 LYS B CA 1
ATOM 2194 C C . LYS B 1 141 ? 16.594 7.801 -8.391 1 97.81 141 LYS B C 1
ATOM 2196 O O . LYS B 1 141 ? 17.766 7.453 -8.484 1 97.81 141 LYS B O 1
ATOM 2201 N N . ILE B 1 142 ? 15.648 7.328 -9.117 1 96.19 142 ILE B N 1
ATOM 2202 C CA . ILE B 1 142 ? 15.969 6.25 -10.047 1 96.19 142 ILE B CA 1
ATOM 2203 C C . ILE B 1 142 ? 15.539 6.641 -11.461 1 96.19 142 ILE B C 1
ATOM 2205 O O . ILE B 1 142 ? 15.781 5.906 -12.414 1 96.19 142 ILE B O 1
ATOM 2209 N N . GLY B 1 143 ? 14.859 7.707 -11.609 1 95.38 143 GLY B N 1
ATOM 2210 C CA . GLY B 1 143 ? 14.406 8.109 -12.93 1 95.38 143 GLY B CA 1
ATOM 2211 C C . GLY B 1 143 ? 13.68 9.445 -12.938 1 95.38 143 GLY B C 1
ATOM 2212 O O . GLY B 1 143 ? 13.688 10.164 -11.93 1 95.38 143 GLY B O 1
ATOM 2213 N N . VAL B 1 144 ? 13.148 9.859 -14.117 1 94.44 144 VAL B N 1
ATOM 2214 C CA . VAL B 1 144 ? 12.414 11.109 -14.289 1 94.44 144 VAL B CA 1
ATOM 2215 C C . VAL B 1 144 ? 11.125 10.844 -15.07 1 94.44 144 VAL B C 1
ATOM 2217 O O . VAL B 1 144 ? 11.055 9.883 -15.844 1 94.44 144 VAL B O 1
ATOM 2220 N N . VAL B 1 145 ? 10.148 11.664 -14.758 1 90.94 145 VAL B N 1
ATOM 2221 C CA . VAL B 1 145 ? 8.922 11.648 -15.547 1 90.94 145 VAL B CA 1
ATOM 2222 C C . VAL B 1 145 ? 9.102 12.508 -16.797 1 90.94 145 VAL B C 1
ATOM 2224 O O . VAL B 1 145 ? 9.258 13.727 -16.703 1 90.94 145 VAL B O 1
ATOM 2227 N N . GLU B 1 146 ? 9.18 11.898 -17.844 1 83.69 146 GLU B N 1
ATOM 2228 C CA . GLU B 1 146 ? 9.43 12.633 -19.094 1 83.69 146 GLU B CA 1
ATOM 2229 C C . GLU B 1 146 ? 8.148 13.266 -19.625 1 83.69 146 GLU B C 1
ATOM 2231 O O . GLU B 1 146 ? 7.215 12.555 -20 1 83.69 146 GLU B O 1
ATOM 2236 N N . LYS B 1 147 ? 8.18 14.609 -19.594 1 69.75 147 LYS B N 1
ATOM 2237 C CA . LYS B 1 147 ? 7.055 15.375 -20.125 1 69.75 147 LYS B CA 1
ATOM 2238 C C . LYS B 1 147 ? 7.148 15.516 -21.641 1 69.75 147 LYS B C 1
ATOM 2240 O O . LYS B 1 147 ? 8.25 15.539 -22.203 1 69.75 147 LYS B O 1
#

Secondary structure (DSSP, 8-state):
-HHHHHHHHHHHHHHH-S-HHHHHHHHHTTT-EE-TT-EE-TT-EEE--TT--S-EEE-TT-EE-TT-EEESB-----STTTTTSPPPB--EEE-TT-EE-TT-EE-TTEEEPTT-EEPTT-EE-S-B-TTEEEEETTEEEEEE---/-HHHHHHHHHHHHHHH-S-HHHHHHHHHTTT-EE-TT-EE-TT-EEE--TT--S-EEE-TT-EE-TT-EEESB------TTTTTSPPPB--EEE-TT-EE-TT-EE-TTEEEPTT-EEPTT-EE-S-B-TTEEEEETTEEEEEE---